Protein AF-A0A1I1CS55-F1 (afdb_monomer_lite)

Foldseek 3Di:
DFDEEQCLPPVNVVVVCVVPVDDLVCSLVVCQVPGDDPSDHHYDYFVVSCVPRPCVVSVVVVLVVDAAEAEAAPPLLLQLLLQLLCVVQVDPFLDADQSDDPDDPVSLLVSSVVSSVVNVVRVVSVVVVCVVVVNDHRYDYPVRVVVLDCVVVVVVCVSVVHDDPVVVSNVVSVVCVPSHCHNVVSSVVSSVSNVVVVVD

Sequence (200 aa):
MGVPLEYFNINSIEPLTQRWQIKKQDYLQNIYARRSANGIFAANIQFPQMQKWPFAQDFAALFEGATVIHLIRDNKVAQAASLATCMLTGRWSFEESTVTKNFSTWRLKLAARKAMQLIAEDEQLWQGWFRQRDIQPFVISTERVNREDLMLINEIAGFLGTDIDAASAQRMLGVDRGAYPGDLELKARLNALIEELSLR

Secondary structure (DSSP, 8-state):
----B-TTSHHHHHHHHHHHT--GGGHHHHHHHHH-BTTB--B---HHHHHH-S-HHHHHHHHTT---EEEE-S-HHHHHHHHHHHHHH---S-----------HHHHHHHHHHHHHHHHHHHHHHHHHHHHTT---EEEEHHHHTT--HHHHHHHHHHHT----HHHHHHHHHH-TT---SSHHHHHHHHHHHHHHHT-

pLDDT: mean 87.73, std 10.07, range [48.09, 97.19]

Structure (mmCIF, N/CA/C/O backbone):
data_AF-A0A1I1CS55-F1
#
_entry.id   AF-A0A1I1CS55-F1
#
loop_
_atom_site.group_PDB
_atom_site.id
_atom_site.type_symbol
_atom_site.label_atom_id
_atom_site.label_alt_id
_atom_site.label_comp_id
_atom_site.label_asym_id
_atom_site.label_entity_id
_atom_site.label_seq_id
_atom_site.pdbx_PDB_ins_code
_atom_site.Cartn_x
_atom_site.Cartn_y
_atom_site.Cartn_z
_atom_site.occupancy
_atom_site.B_iso_or_equiv
_atom_site.auth_seq_id
_atom_site.auth_comp_id
_atom_site.auth_asym_id
_atom_site.auth_atom_id
_atom_site.pdbx_PDB_model_num
ATOM 1 N N . MET A 1 1 ? -19.047 -2.429 7.211 1.00 74.06 1 MET A N 1
ATOM 2 C CA . MET A 1 1 ? -17.663 -1.935 7.355 1.00 74.06 1 MET A CA 1
ATOM 3 C C . MET A 1 1 ? -17.596 -0.496 6.873 1.00 74.06 1 MET A C 1
ATOM 5 O O . MET A 1 1 ? -18.327 -0.153 5.949 1.00 74.06 1 MET A O 1
ATOM 9 N N . GLY A 1 2 ? -16.767 0.336 7.507 1.00 78.62 2 GLY A N 1
ATOM 10 C CA . GLY A 1 2 ? -16.414 1.666 7.011 1.00 78.62 2 GLY A CA 1
ATOM 11 C C . GLY A 1 2 ? -15.827 1.657 5.595 1.00 78.62 2 GLY A C 1
ATOM 12 O O . GLY A 1 2 ? -15.540 0.598 5.048 1.00 78.62 2 GLY A O 1
ATOM 13 N N . VAL A 1 3 ? -15.633 2.831 4.989 1.00 82.00 3 VAL A N 1
ATOM 14 C CA . VAL A 1 3 ? -15.022 2.926 3.649 1.00 82.00 3 VAL A CA 1
ATOM 15 C C . VAL A 1 3 ? -13.505 2.754 3.786 1.00 82.00 3 VAL A C 1
ATOM 17 O O . VAL A 1 3 ? -12.880 3.631 4.387 1.00 82.00 3 VAL A O 1
ATOM 20 N N . PRO A 1 4 ? -12.887 1.681 3.260 1.00 84.69 4 PRO A N 1
ATOM 21 C CA . PRO A 1 4 ? -11.436 1.549 3.285 1.00 84.69 4 PRO A CA 1
ATOM 22 C C . PRO A 1 4 ? -10.804 2.587 2.350 1.00 84.69 4 PRO A C 1
ATOM 24 O O . PRO A 1 4 ? -11.189 2.719 1.190 1.00 84.69 4 PRO A O 1
ATOM 27 N N . LEU A 1 5 ? -9.837 3.345 2.864 1.00 89.31 5 LEU A N 1
ATOM 28 C CA . LEU A 1 5 ? -9.083 4.355 2.118 1.00 89.31 5 LEU A CA 1
ATOM 29 C C . LEU A 1 5 ? -7.659 4.439 2.681 1.00 89.31 5 LEU A C 1
ATOM 31 O O . LEU A 1 5 ? -7.420 4.080 3.837 1.00 89.31 5 LEU A O 1
ATOM 35 N N . GLU A 1 6 ? -6.727 4.987 1.905 1.00 92.62 6 GLU A N 1
ATOM 36 C CA . GLU A 1 6 ? -5.432 5.439 2.415 1.00 92.62 6 GLU A CA 1
ATOM 37 C C . GLU A 1 6 ? -5.560 6.733 3.236 1.00 92.62 6 GLU A C 1
ATOM 39 O O . GLU A 1 6 ? -5.175 7.818 2.796 1.00 92.62 6 GLU A O 1
ATOM 44 N N . TYR A 1 7 ? -6.125 6.641 4.443 1.00 94.38 7 TYR A N 1
ATOM 45 C CA . TYR A 1 7 ? -6.374 7.798 5.315 1.00 94.38 7 TYR A CA 1
ATOM 46 C C . TYR A 1 7 ? -5.107 8.528 5.775 1.00 94.38 7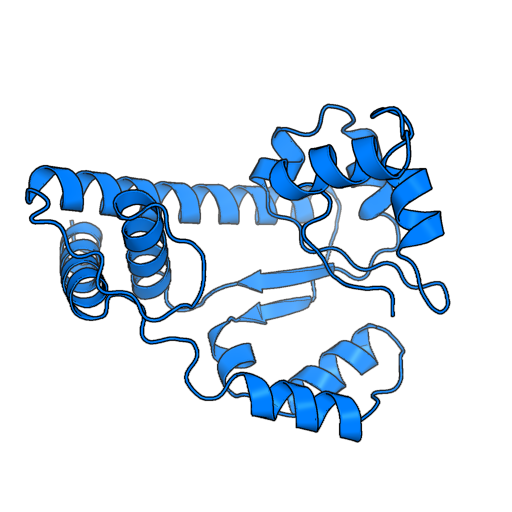 TYR A C 1
ATOM 48 O O . TYR A 1 7 ? -5.200 9.689 6.165 1.00 94.38 7 TYR A O 1
ATOM 56 N N . PHE A 1 8 ? -3.939 7.886 5.712 1.00 94.06 8 PHE A N 1
ATOM 57 C CA . PHE A 1 8 ? -2.649 8.465 6.108 1.00 94.06 8 PHE A CA 1
ATOM 58 C C . PHE A 1 8 ? -1.796 8.913 4.915 1.00 94.06 8 PHE A C 1
ATOM 60 O O . PHE A 1 8 ? -0.659 9.356 5.081 1.00 94.06 8 PHE A O 1
ATOM 67 N N . ASN A 1 9 ? -2.344 8.845 3.701 1.00 93.00 9 ASN A N 1
ATOM 68 C CA . ASN A 1 9 ? -1.751 9.485 2.539 1.00 93.00 9 ASN A CA 1
ATOM 69 C C . ASN A 1 9 ? -1.926 11.008 2.647 1.00 93.00 9 ASN A C 1
ATOM 71 O O . ASN A 1 9 ? -3.002 11.482 3.014 1.00 93.00 9 ASN A O 1
ATOM 75 N N . ILE A 1 10 ? -0.903 11.792 2.299 1.00 89.75 10 ILE A N 1
ATOM 76 C CA . ILE A 1 10 ? -0.987 13.262 2.330 1.00 89.75 10 ILE A CA 1
ATOM 77 C C . ILE A 1 10 ? -2.129 13.789 1.448 1.00 89.75 10 ILE A C 1
ATOM 79 O O . ILE A 1 10 ? -2.845 14.705 1.852 1.00 89.75 10 ILE A O 1
ATOM 83 N N . ASN A 1 11 ? -2.379 13.111 0.323 1.00 90.25 11 ASN A N 1
ATOM 84 C CA . ASN A 1 11 ? -3.468 13.417 -0.603 1.00 90.25 11 ASN A CA 1
ATOM 85 C C . ASN A 1 11 ? -4.859 13.160 0.006 1.00 90.25 11 ASN A C 1
ATOM 87 O O . ASN A 1 11 ? -5.852 13.658 -0.514 1.00 90.25 11 ASN A O 1
ATOM 91 N N . SER A 1 12 ? -4.942 12.399 1.101 1.00 92.56 12 SER A N 1
ATOM 92 C CA . SER A 1 12 ? -6.168 12.185 1.879 1.00 92.56 12 SER A CA 1
ATOM 93 C C . SER A 1 12 ? -6.234 13.119 3.088 1.00 92.56 12 SER A C 1
ATOM 95 O O . SER A 1 12 ? -7.278 13.714 3.352 1.00 92.56 12 SER A O 1
ATOM 97 N N . ILE A 1 13 ? -5.125 13.272 3.818 1.00 92.56 13 ILE A N 1
ATOM 98 C CA . ILE A 1 13 ? -5.058 14.061 5.055 1.00 92.56 13 ILE A CA 1
ATOM 99 C C . ILE A 1 13 ? -5.458 15.514 4.796 1.00 92.56 13 ILE A C 1
ATOM 101 O O . ILE A 1 13 ? -6.289 16.056 5.527 1.00 92.56 13 ILE A O 1
ATOM 105 N N . GLU A 1 14 ? -4.895 16.154 3.770 1.00 92.50 14 GLU A N 1
ATOM 106 C CA . GLU A 1 14 ? -5.141 17.577 3.508 1.00 92.50 14 GLU A CA 1
ATOM 107 C C . GLU A 1 14 ? -6.615 17.858 3.166 1.00 92.50 14 GLU A C 1
ATOM 109 O O . GLU A 1 14 ? -7.240 18.645 3.884 1.00 92.50 14 GLU A O 1
ATOM 114 N N . PRO A 1 15 ? -7.246 17.179 2.184 1.00 93.62 15 PRO A N 1
ATOM 115 C CA . PRO A 1 15 ? -8.659 17.414 1.899 1.00 93.62 15 PRO A CA 1
ATOM 116 C C . PRO A 1 15 ? -9.581 17.083 3.076 1.00 93.62 15 PRO A C 1
ATOM 118 O O . PRO A 1 15 ? -10.563 17.789 3.297 1.00 93.62 15 PRO A O 1
ATOM 121 N N . LEU A 1 16 ? -9.297 16.022 3.843 1.00 94.12 16 LEU A N 1
ATOM 122 C CA . LEU A 1 16 ? -10.149 15.619 4.966 1.00 94.12 16 LEU A CA 1
ATOM 123 C C . LEU A 1 16 ? -10.044 16.592 6.145 1.00 94.12 16 LEU A C 1
ATOM 125 O O . LEU A 1 16 ? -11.070 16.963 6.718 1.00 94.12 16 LEU A O 1
ATOM 129 N N . THR A 1 17 ? -8.833 17.041 6.485 1.00 95.00 17 THR A N 1
ATOM 130 C CA . THR A 1 17 ? -8.629 18.038 7.549 1.00 95.00 17 THR A CA 1
ATOM 131 C C . THR A 1 17 ? -9.267 19.375 7.191 1.00 95.00 17 THR A C 1
ATOM 133 O O . THR A 1 17 ? -9.948 19.951 8.036 1.00 95.00 17 THR A O 1
ATOM 136 N N . GLN A 1 18 ? -9.147 19.826 5.938 1.00 95.44 18 GLN A N 1
ATOM 137 C CA . GLN A 1 18 ? -9.810 21.042 5.458 1.00 95.44 18 GLN A CA 1
ATOM 138 C C . GLN A 1 18 ? -11.335 20.908 5.470 1.00 95.44 18 GLN A C 1
ATOM 140 O O . GLN A 1 18 ? -12.026 21.737 6.062 1.00 95.44 18 GLN A O 1
ATOM 145 N N . ARG A 1 19 ? -11.870 19.842 4.861 1.00 94.69 19 ARG A N 1
ATOM 146 C CA . ARG A 1 19 ? -13.318 19.618 4.742 1.00 94.69 19 ARG A CA 1
ATOM 147 C C . ARG A 1 19 ? -14.013 19.552 6.098 1.00 94.69 19 ARG A C 1
ATOM 149 O O . ARG A 1 19 ? -15.157 19.982 6.218 1.00 94.69 19 ARG A O 1
ATOM 156 N N . TRP A 1 20 ? -13.358 18.967 7.094 1.00 95.50 20 TRP A N 1
ATOM 157 C CA . TRP A 1 20 ? -13.947 18.721 8.410 1.00 95.50 20 TRP A CA 1
ATOM 158 C C . TRP A 1 20 ? -13.390 19.610 9.515 1.00 95.50 20 TRP A C 1
ATOM 160 O O . TRP A 1 20 ? -13.760 19.419 10.670 1.00 95.50 20 TRP A O 1
ATOM 170 N N . GLN A 1 21 ? -12.531 20.569 9.163 1.00 96.62 21 GLN A N 1
ATOM 171 C CA . GLN A 1 21 ? -11.898 21.503 10.097 1.00 96.62 21 GLN A CA 1
ATOM 172 C C . GLN A 1 21 ? -11.193 20.780 11.260 1.00 96.62 21 GLN A C 1
ATOM 174 O O . GLN A 1 21 ? -11.250 21.201 12.415 1.00 96.62 21 GLN A O 1
ATOM 179 N N . ILE A 1 22 ? -10.534 19.659 10.953 1.00 95.25 22 ILE A N 1
ATOM 180 C CA . ILE A 1 22 ? -9.854 18.821 11.945 1.00 95.25 22 ILE A CA 1
ATOM 181 C C . ILE A 1 22 ? -8.436 19.338 12.159 1.00 95.25 22 ILE A C 1
ATOM 183 O O . ILE A 1 22 ? -7.664 19.485 11.209 1.00 95.25 22 ILE A O 1
ATOM 187 N N . LYS A 1 23 ? -8.054 19.541 13.420 1.00 92.94 23 LYS A N 1
ATOM 188 C CA . LYS A 1 23 ? -6.649 19.739 13.784 1.00 92.94 23 LYS A CA 1
ATOM 189 C C . LYS A 1 23 ? -5.907 18.414 13.648 1.00 92.94 23 LYS A C 1
ATOM 191 O O . LYS A 1 23 ? -6.410 17.378 14.066 1.00 92.94 23 LYS A O 1
ATOM 196 N N . LYS A 1 24 ? -4.684 18.444 13.115 1.00 86.38 24 LYS A N 1
ATOM 197 C CA . LYS A 1 24 ? -3.909 17.226 12.812 1.00 86.38 24 LYS A CA 1
ATOM 198 C C . LYS A 1 24 ? -3.742 16.285 14.019 1.00 86.38 24 LYS A C 1
ATOM 200 O O . LYS A 1 24 ? -3.771 15.078 13.836 1.00 86.38 24 LYS A O 1
ATOM 205 N N . GLN A 1 25 ? -3.610 16.833 15.226 1.00 90.12 25 GLN A N 1
ATOM 206 C CA . GLN A 1 25 ? -3.496 16.077 16.484 1.00 90.12 25 GLN A CA 1
ATOM 207 C C . GLN A 1 25 ? -4.759 15.277 16.852 1.00 90.12 25 GLN A C 1
ATOM 209 O O . GLN A 1 25 ? -4.667 14.271 17.538 1.00 90.12 25 GLN A O 1
ATOM 214 N N . ASP A 1 26 ? -5.927 15.700 16.361 1.00 92.75 26 ASP A N 1
ATOM 215 C CA . ASP A 1 26 ? -7.219 15.062 16.626 1.00 92.75 26 ASP A CA 1
ATOM 216 C C . ASP A 1 26 ? -7.657 14.185 15.433 1.00 92.75 26 ASP A C 1
ATOM 218 O O . ASP A 1 26 ? -8.803 13.731 15.361 1.00 92.75 26 ASP A O 1
ATOM 222 N N . TYR A 1 27 ? -6.771 13.987 14.446 1.00 93.38 27 TYR A N 1
ATOM 223 C CA . TYR A 1 27 ? -7.110 13.392 13.155 1.00 93.38 27 TYR A CA 1
ATOM 224 C C . TYR A 1 27 ? -7.665 11.979 13.296 1.00 93.38 27 TYR A C 1
ATOM 226 O O . TYR A 1 27 ? -8.784 11.735 12.847 1.00 93.38 27 TYR A O 1
ATOM 234 N N . LEU A 1 28 ? -6.941 11.078 13.967 1.00 92.00 28 LEU A N 1
ATOM 235 C CA . LEU A 1 28 ? -7.335 9.674 14.092 1.00 92.00 28 LEU A CA 1
ATOM 236 C C . LEU A 1 28 ? -8.736 9.519 14.702 1.00 92.00 28 LEU A C 1
ATOM 238 O O . LEU A 1 28 ? -9.601 8.876 14.107 1.00 92.00 28 LEU A O 1
ATOM 242 N N . GLN A 1 29 ? -8.995 10.184 15.833 1.00 92.12 29 GLN A N 1
ATOM 243 C CA . GLN A 1 29 ? -10.300 10.152 16.499 1.00 92.12 29 GLN A CA 1
ATOM 244 C C . GLN A 1 29 ? -11.422 10.650 15.576 1.00 92.12 29 GLN A C 1
ATOM 246 O O . GLN A 1 29 ? -12.505 10.064 15.515 1.00 92.12 29 GLN A O 1
ATOM 251 N N . ASN A 1 30 ? -11.168 11.723 14.822 1.00 94.06 30 ASN A N 1
ATOM 252 C CA . ASN A 1 30 ? -12.159 12.279 13.908 1.00 94.06 30 ASN A CA 1
ATOM 253 C C . ASN A 1 30 ? -12.419 11.385 12.690 1.00 94.06 30 ASN A C 1
ATOM 255 O O . ASN A 1 30 ? -13.567 11.327 12.233 1.00 94.06 30 ASN A O 1
ATOM 259 N N . ILE A 1 31 ? -11.388 10.708 12.173 1.00 93.06 31 ILE A N 1
ATOM 260 C CA . ILE A 1 31 ? -11.532 9.721 11.102 1.00 93.06 31 ILE A CA 1
ATOM 261 C C . ILE A 1 31 ? -12.345 8.529 11.609 1.00 93.06 31 ILE A C 1
ATOM 263 O O . ILE A 1 31 ? -13.334 8.180 10.968 1.00 93.06 31 ILE A O 1
ATOM 267 N N . TYR A 1 32 ? -12.020 7.967 12.776 1.00 91.38 32 TYR A N 1
ATOM 268 C CA . TYR A 1 32 ? -12.784 6.868 13.378 1.00 91.38 32 TYR A CA 1
ATOM 269 C C . TYR A 1 32 ? -14.267 7.208 13.514 1.00 91.38 32 TYR A C 1
ATOM 271 O O . TYR A 1 32 ? -15.114 6.458 13.029 1.00 91.38 32 TYR A O 1
ATOM 279 N N . ALA A 1 33 ? -14.593 8.371 14.079 1.00 90.94 33 ALA A N 1
ATOM 280 C CA . ALA A 1 33 ? -15.981 8.785 14.278 1.00 90.94 33 ALA A CA 1
ATOM 281 C C . ALA A 1 33 ? -16.781 8.927 12.967 1.00 90.94 33 ALA A C 1
ATOM 283 O O . ALA A 1 33 ? -17.993 8.739 12.963 1.00 90.94 33 ALA A O 1
ATOM 284 N N . ARG A 1 34 ? -16.124 9.273 11.850 1.00 92.31 34 ARG A N 1
ATOM 285 C CA . ARG A 1 34 ? -16.795 9.587 10.569 1.00 92.31 34 ARG A CA 1
ATOM 286 C C . ARG A 1 34 ? -16.716 8.484 9.525 1.00 92.31 34 ARG A C 1
ATOM 288 O O . ARG A 1 34 ? -17.486 8.499 8.566 1.00 92.31 34 ARG A O 1
ATOM 295 N N . ARG A 1 35 ? -15.729 7.600 9.637 1.00 92.56 35 ARG A N 1
ATOM 296 C CA . ARG A 1 35 ? -15.408 6.587 8.624 1.00 92.56 35 ARG A CA 1
ATOM 297 C C . ARG A 1 35 ? -15.601 5.165 9.110 1.00 92.56 35 ARG A C 1
ATOM 299 O O . ARG A 1 35 ? -15.418 4.256 8.311 1.00 92.56 35 ARG A O 1
ATOM 306 N N . SER A 1 36 ? -16.030 4.975 10.352 1.00 90.56 36 SER A N 1
ATOM 307 C CA . SER A 1 36 ? -16.527 3.684 10.820 1.00 90.56 36 SER A CA 1
ATOM 308 C C . SER A 1 36 ? -17.971 3.470 10.378 1.00 90.56 36 SER A C 1
ATOM 310 O O . SER A 1 36 ? -18.776 4.399 10.391 1.00 90.56 36 SER A O 1
ATOM 312 N N . ALA A 1 37 ? -18.318 2.233 10.033 1.00 85.69 37 ALA A N 1
ATOM 313 C CA . ALA A 1 37 ? -19.707 1.822 9.852 1.00 85.69 37 ALA A CA 1
ATOM 314 C C . ALA A 1 37 ? -19.917 0.446 10.484 1.00 85.69 37 ALA A C 1
ATOM 316 O O . ALA A 1 37 ? -19.105 -0.461 10.280 1.00 85.69 37 ALA A O 1
ATOM 317 N N . ASN A 1 38 ? -21.005 0.309 11.247 1.00 83.38 38 ASN A N 1
ATOM 318 C CA . ASN A 1 38 ? -21.286 -0.839 12.119 1.00 83.38 38 ASN A CA 1
ATOM 319 C C . ASN A 1 38 ? -20.142 -1.118 13.110 1.00 83.38 38 ASN A C 1
ATOM 321 O O . ASN A 1 38 ? -19.766 -2.263 13.320 1.00 83.38 38 ASN A O 1
ATOM 325 N N . GLY A 1 39 ? -19.534 -0.059 13.655 1.00 82.31 39 GLY A N 1
ATOM 326 C CA . GLY A 1 39 ? -18.409 -0.164 14.592 1.00 82.31 39 GLY A CA 1
ATOM 327 C C . GLY A 1 39 ? -17.067 -0.555 13.962 1.00 82.31 39 GLY A C 1
ATOM 328 O O . GLY A 1 39 ? -16.063 -0.553 14.662 1.00 82.31 39 GLY A O 1
ATOM 329 N N . ILE A 1 40 ? -17.018 -0.839 12.655 1.00 86.44 40 ILE A N 1
ATOM 330 C CA . ILE A 1 40 ? -15.792 -1.272 11.976 1.00 86.44 40 ILE A CA 1
ATOM 331 C C . ILE A 1 40 ? -15.186 -0.106 11.196 1.00 86.44 40 ILE A C 1
ATOM 333 O O . ILE A 1 40 ? -15.803 0.416 10.257 1.00 86.44 40 ILE A O 1
ATOM 337 N N . PHE A 1 41 ? -13.956 0.249 11.556 1.00 90.94 41 PHE A N 1
ATOM 338 C CA . PHE A 1 41 ? -13.071 1.115 10.786 1.00 90.94 41 PHE A CA 1
ATOM 339 C C . PHE A 1 41 ? -12.126 0.269 9.923 1.00 90.94 41 PHE A C 1
ATOM 341 O O . PHE A 1 41 ? -11.653 -0.772 10.367 1.00 90.94 41 PHE A O 1
ATOM 348 N N . ALA A 1 42 ? -11.834 0.720 8.704 1.00 91.50 42 ALA A N 1
ATOM 349 C CA . ALA A 1 42 ? -10.880 0.063 7.815 1.00 91.50 42 ALA A CA 1
ATOM 350 C C . ALA A 1 42 ? -9.989 1.108 7.142 1.00 91.50 42 ALA A C 1
ATOM 352 O O . ALA A 1 42 ? -10.485 2.133 6.676 1.00 91.50 42 ALA A O 1
ATOM 353 N N . ALA A 1 43 ? -8.688 0.842 7.058 1.00 93.19 43 ALA A N 1
ATOM 354 C CA . ALA A 1 43 ? -7.715 1.706 6.398 1.00 93.19 43 ALA A CA 1
ATOM 355 C C . ALA A 1 43 ? -6.725 0.872 5.584 1.00 93.19 43 ALA A C 1
ATOM 357 O O . ALA A 1 43 ? -6.325 -0.208 6.010 1.00 93.19 43 ALA A O 1
ATOM 358 N N . ASN A 1 44 ? -6.309 1.404 4.437 1.00 93.94 44 ASN A N 1
ATOM 359 C CA . ASN A 1 44 ? -5.115 0.937 3.741 1.00 93.94 44 ASN A CA 1
ATOM 360 C C . ASN A 1 44 ? -3.936 1.813 4.188 1.00 93.94 44 ASN A C 1
ATOM 362 O O . ASN A 1 44 ? -4.071 3.034 4.268 1.00 93.94 44 ASN A O 1
ATOM 366 N N . ILE A 1 45 ? -2.809 1.205 4.543 1.00 94.31 45 ILE A N 1
ATOM 367 C CA . ILE A 1 45 ? -1.651 1.907 5.095 1.00 94.31 45 ILE A CA 1
ATOM 368 C C . ILE A 1 45 ? -0.409 1.402 4.374 1.00 94.31 45 ILE A C 1
ATOM 370 O O . ILE A 1 45 ? -0.160 0.202 4.328 1.00 94.31 45 ILE A O 1
ATOM 374 N N . GLN A 1 46 ? 0.391 2.330 3.853 1.00 92.94 46 GLN A N 1
ATOM 375 C CA . GLN A 1 46 ? 1.732 2.040 3.339 1.00 92.94 46 GLN A CA 1
ATOM 376 C C . GLN A 1 46 ? 2.778 2.425 4.392 1.00 92.94 46 GLN A C 1
ATOM 378 O O . GLN A 1 46 ? 2.611 3.437 5.079 1.00 92.94 46 GLN A O 1
ATOM 383 N N . PHE A 1 47 ? 3.887 1.689 4.503 1.00 94.19 47 PHE A N 1
ATOM 384 C CA . PHE A 1 47 ? 4.876 1.938 5.559 1.00 94.19 47 PHE A CA 1
ATOM 385 C C . PHE A 1 47 ? 5.435 3.375 5.565 1.00 94.19 47 PHE A C 1
ATOM 387 O O . PHE A 1 47 ? 5.524 3.985 6.637 1.00 94.19 47 PHE A O 1
ATOM 394 N N . PRO A 1 48 ? 5.729 4.008 4.407 1.00 92.38 48 PRO A N 1
ATOM 395 C CA . PRO A 1 48 ? 6.205 5.389 4.383 1.00 92.38 48 PRO A CA 1
ATOM 396 C C . PRO A 1 48 ? 5.194 6.396 4.944 1.00 92.38 48 PRO A C 1
ATOM 398 O O . PRO A 1 48 ? 5.585 7.486 5.361 1.00 92.38 48 PRO A O 1
ATOM 401 N N . GLN A 1 49 ? 3.898 6.066 4.949 1.00 93.38 49 GLN A N 1
ATOM 402 C CA . GLN A 1 49 ? 2.863 6.905 5.562 1.00 93.38 49 GLN A CA 1
ATOM 403 C C . GLN A 1 49 ? 2.989 6.876 7.087 1.00 93.38 49 GLN A C 1
ATOM 405 O O . GLN A 1 49 ? 2.871 7.922 7.721 1.00 93.38 49 GLN A O 1
ATOM 410 N N . MET A 1 50 ? 3.330 5.718 7.661 1.00 92.88 50 MET A N 1
ATOM 411 C CA . MET A 1 50 ? 3.605 5.584 9.092 1.00 92.88 50 MET A CA 1
ATOM 412 C C . MET A 1 50 ? 4.827 6.394 9.513 1.00 92.88 50 MET A C 1
ATOM 414 O O . MET A 1 50 ? 4.770 7.139 10.486 1.00 92.88 50 MET A O 1
ATOM 418 N N . GLN A 1 51 ? 5.914 6.311 8.743 1.00 91.81 51 GLN A N 1
ATOM 419 C CA . GLN A 1 51 ? 7.157 7.029 9.045 1.00 91.81 51 GLN A CA 1
ATOM 420 C C . GLN A 1 51 ? 7.013 8.555 8.968 1.00 91.81 51 GLN A C 1
ATOM 422 O O . GLN A 1 51 ? 7.692 9.279 9.690 1.00 91.81 51 GLN A O 1
ATOM 427 N N . LYS A 1 52 ? 6.152 9.056 8.074 1.00 92.12 52 LYS A N 1
ATOM 428 C CA . LYS A 1 52 ? 5.916 10.498 7.884 1.00 92.12 52 LYS A CA 1
ATOM 429 C C . LYS A 1 52 ? 4.884 11.074 8.851 1.00 92.12 52 LYS A C 1
ATOM 431 O O . LYS A 1 52 ? 4.742 12.297 8.935 1.00 92.12 52 LYS A O 1
ATOM 436 N N . TRP A 1 53 ? 4.121 10.225 9.531 1.00 92.25 53 TRP A N 1
ATOM 437 C CA . TRP A 1 53 ? 3.096 10.679 10.452 1.00 92.25 53 TRP A CA 1
ATOM 438 C C . TRP A 1 53 ? 3.730 11.174 11.758 1.00 92.25 53 TRP A C 1
ATOM 440 O O . TRP A 1 53 ? 4.516 10.454 12.369 1.00 92.25 53 TRP A O 1
ATOM 450 N N . PRO A 1 54 ? 3.403 12.395 12.217 1.00 90.62 54 PRO A N 1
ATOM 451 C CA . PRO A 1 54 ? 4.088 12.998 13.359 1.00 90.62 54 PRO A CA 1
ATOM 452 C C . PRO A 1 54 ? 3.661 12.429 14.722 1.00 90.62 54 PRO A C 1
ATOM 454 O O . PRO A 1 54 ? 4.314 12.719 15.720 1.00 90.62 54 PRO A O 1
ATOM 457 N N . PHE A 1 55 ? 2.580 11.646 14.785 1.00 91.50 55 PHE A N 1
ATOM 458 C CA . PHE A 1 55 ? 2.013 11.128 16.033 1.00 91.50 55 PHE A CA 1
ATOM 459 C C . PHE A 1 55 ? 2.134 9.602 16.073 1.00 91.50 55 PHE A C 1
ATOM 461 O O . PHE A 1 55 ? 1.193 8.880 15.756 1.00 91.50 55 PHE A O 1
ATOM 468 N N . ALA A 1 56 ? 3.316 9.090 16.421 1.00 86.00 56 ALA A N 1
ATOM 469 C CA . ALA A 1 56 ? 3.607 7.651 16.396 1.00 86.00 56 ALA A CA 1
ATOM 470 C C . ALA A 1 56 ? 2.638 6.806 17.251 1.00 86.00 56 ALA A C 1
ATOM 472 O O . ALA A 1 56 ? 2.368 5.650 16.916 1.00 86.00 56 ALA A O 1
ATOM 473 N N . GLN A 1 57 ? 2.083 7.386 18.321 1.00 87.06 57 GLN A N 1
ATOM 474 C CA . GLN A 1 57 ? 1.082 6.746 19.175 1.00 87.06 57 GLN A CA 1
ATOM 475 C C . GLN A 1 57 ? -0.209 6.383 18.428 1.00 87.06 57 GLN A C 1
ATOM 477 O O . GLN A 1 57 ? -0.854 5.402 18.785 1.00 87.06 57 GLN A O 1
ATOM 482 N N . ASP A 1 58 ? -0.551 7.112 17.362 1.00 91.06 58 ASP A N 1
ATOM 483 C CA . ASP A 1 58 ? -1.763 6.858 16.581 1.00 91.06 58 ASP A CA 1
ATOM 484 C C . ASP A 1 58 ? -1.695 5.496 15.891 1.00 91.06 58 ASP A C 1
ATOM 486 O O . ASP A 1 58 ? -2.685 4.774 15.850 1.00 91.06 58 ASP A O 1
ATOM 490 N N . PHE A 1 59 ? -0.520 5.102 15.389 1.00 90.44 59 PHE A N 1
ATOM 491 C CA . PHE A 1 59 ? -0.359 3.779 14.790 1.00 90.44 59 PHE A CA 1
ATOM 492 C C . PHE A 1 59 ? -0.326 2.677 15.837 1.00 90.44 59 PHE A C 1
ATOM 494 O O . PHE A 1 59 ? -0.885 1.616 15.591 1.00 90.44 59 PHE A O 1
ATOM 501 N N . ALA A 1 60 ? 0.266 2.911 17.010 1.00 86.31 60 ALA A N 1
ATOM 502 C CA . ALA A 1 60 ? 0.164 1.942 18.098 1.00 86.31 60 ALA A CA 1
ATOM 503 C C . ALA A 1 60 ? -1.312 1.662 18.440 1.00 86.31 60 ALA A C 1
ATOM 505 O O . ALA A 1 60 ? -1.717 0.504 18.436 1.00 86.31 60 ALA A O 1
ATOM 506 N N . ALA A 1 61 ? -2.120 2.715 18.601 1.00 87.25 61 ALA A N 1
ATOM 507 C CA . ALA A 1 61 ? -3.555 2.604 18.857 1.00 87.25 61 ALA A CA 1
ATOM 508 C C . ALA A 1 61 ? -4.341 1.997 17.681 1.00 87.25 61 ALA A C 1
ATOM 510 O O . ALA A 1 61 ? -5.328 1.303 17.893 1.00 87.25 61 ALA A O 1
ATOM 511 N N . LEU A 1 62 ? -3.928 2.252 16.434 1.00 89.31 62 LEU A N 1
ATOM 512 C CA . LEU A 1 62 ? -4.597 1.701 15.255 1.00 89.31 62 LEU A CA 1
ATOM 513 C C . LEU A 1 62 ? -4.373 0.199 15.107 1.00 89.31 62 LEU A C 1
ATOM 515 O O . LEU A 1 62 ? -5.277 -0.494 14.660 1.00 89.31 62 LEU A O 1
ATOM 519 N N . PHE A 1 63 ? -3.191 -0.297 15.470 1.00 90.62 63 PHE A N 1
ATOM 520 C CA . PHE A 1 63 ? -2.882 -1.726 15.424 1.00 90.62 63 PHE A CA 1
ATOM 521 C C . PHE A 1 63 ? -3.365 -2.486 16.670 1.00 90.62 63 PHE A C 1
ATOM 523 O O . PHE A 1 63 ? -3.507 -3.707 16.613 1.00 90.62 63 PHE A O 1
ATOM 530 N N . GLU A 1 64 ? -3.639 -1.799 17.780 1.00 88.19 64 GLU A N 1
ATOM 531 C CA . GLU A 1 64 ? -4.164 -2.417 18.998 1.00 88.19 64 GLU A CA 1
ATOM 532 C C . GLU A 1 64 ? -5.581 -2.969 18.771 1.00 88.19 64 GLU A C 1
ATOM 534 O O . GLU A 1 64 ? -6.523 -2.236 18.478 1.00 88.19 64 GLU A O 1
ATOM 539 N N . GLY A 1 65 ? -5.730 -4.294 18.871 1.00 84.75 65 GLY A N 1
ATOM 540 C CA . GLY A 1 65 ? -7.005 -4.983 18.639 1.00 84.75 65 GLY A CA 1
ATOM 541 C C . GLY A 1 65 ? -7.460 -5.017 17.175 1.00 84.75 65 GLY A C 1
ATOM 542 O O . GLY A 1 65 ? -8.566 -5.479 16.897 1.00 84.75 65 GLY A O 1
ATOM 543 N N . ALA A 1 66 ? -6.634 -4.552 16.234 1.00 91.00 66 ALA A N 1
ATOM 544 C CA . ALA A 1 66 ? -6.978 -4.564 14.822 1.00 91.00 66 ALA A CA 1
ATOM 545 C C . ALA A 1 66 ? -6.727 -5.923 14.175 1.00 91.00 66 ALA A C 1
ATOM 547 O O . ALA A 1 66 ? -5.711 -6.586 14.385 1.00 91.00 66 ALA A O 1
ATOM 548 N N . THR A 1 67 ? -7.632 -6.280 13.276 1.00 91.75 67 THR A N 1
ATOM 549 C CA . THR A 1 67 ? -7.414 -7.350 12.316 1.00 91.75 67 THR A CA 1
ATOM 550 C C . THR A 1 67 ? -6.500 -6.837 11.204 1.00 91.75 67 THR A C 1
ATOM 552 O O . THR A 1 67 ? -6.877 -5.947 10.442 1.00 91.75 67 THR A O 1
ATOM 555 N N . VAL A 1 68 ? -5.287 -7.384 11.109 1.00 94.44 68 VAL A N 1
ATOM 556 C CA . VAL A 1 68 ? -4.285 -6.930 10.135 1.00 94.44 68 VAL A CA 1
ATOM 557 C C . VAL A 1 68 ? -4.269 -7.853 8.927 1.00 94.44 68 VAL A C 1
ATOM 559 O O . VAL A 1 68 ? -4.017 -9.049 9.052 1.00 94.44 68 VAL A O 1
ATOM 562 N N . ILE A 1 69 ? -4.487 -7.276 7.748 1.00 93.75 69 ILE A N 1
ATOM 563 C CA . ILE A 1 69 ? -4.310 -7.947 6.460 1.00 93.75 69 ILE A CA 1
ATOM 564 C C . ILE A 1 69 ? -3.058 -7.364 5.810 1.00 93.75 69 ILE A C 1
ATOM 566 O O . ILE A 1 69 ? -2.982 -6.156 5.588 1.00 93.75 69 ILE A O 1
ATOM 570 N N . HIS A 1 70 ? -2.078 -8.212 5.508 1.00 95.69 70 HIS A N 1
ATOM 571 C CA . HIS A 1 70 ? -0.846 -7.795 4.844 1.00 95.69 70 HIS A CA 1
ATOM 572 C C . HIS A 1 70 ? -0.883 -8.230 3.379 1.00 95.69 70 HIS A C 1
ATOM 574 O O . HIS A 1 70 ? -0.733 -9.412 3.062 1.00 95.69 70 HIS A O 1
ATOM 580 N N . LEU A 1 71 ? -1.112 -7.259 2.492 1.00 94.38 71 LEU A N 1
ATOM 581 C CA . LEU A 1 71 ? -1.113 -7.480 1.052 1.00 94.38 71 LEU A CA 1
ATOM 582 C C . LEU A 1 71 ? 0.325 -7.502 0.530 1.00 94.38 71 LEU A C 1
ATOM 584 O O . LEU A 1 71 ? 1.024 -6.491 0.568 1.00 94.38 71 LEU A O 1
ATOM 588 N N . ILE A 1 72 ? 0.740 -8.647 0.004 1.00 95.12 72 ILE A N 1
ATOM 589 C CA . ILE A 1 72 ? 2.040 -8.832 -0.640 1.00 95.12 72 ILE A CA 1
ATOM 590 C C . ILE A 1 72 ? 1.867 -9.017 -2.147 1.00 95.12 72 ILE A C 1
ATOM 592 O O . ILE A 1 72 ? 0.759 -9.084 -2.681 1.00 95.12 72 ILE A O 1
ATOM 596 N N . ARG A 1 73 ? 2.983 -9.119 -2.859 1.00 94.00 73 ARG A N 1
ATOM 597 C CA . ARG A 1 73 ? 3.005 -9.513 -4.267 1.00 94.00 73 ARG A CA 1
ATOM 598 C C . ARG A 1 73 ? 4.093 -10.548 -4.466 1.00 94.00 73 ARG A C 1
ATOM 600 O O . ARG A 1 73 ? 5.242 -10.268 -4.130 1.00 94.00 73 ARG A O 1
ATOM 607 N N . ASP A 1 74 ? 3.732 -11.718 -4.969 1.00 93.94 74 ASP A N 1
ATOM 608 C CA . ASP A 1 74 ? 4.658 -12.845 -5.094 1.00 93.94 74 ASP A CA 1
ATOM 609 C C . ASP A 1 74 ? 5.669 -12.576 -6.218 1.00 93.94 74 ASP A C 1
ATOM 611 O O . ASP A 1 74 ? 6.873 -12.791 -6.065 1.00 93.94 74 ASP A O 1
ATOM 615 N N . ASN A 1 75 ? 5.208 -12.009 -7.339 1.00 93.75 75 ASN A N 1
ATOM 616 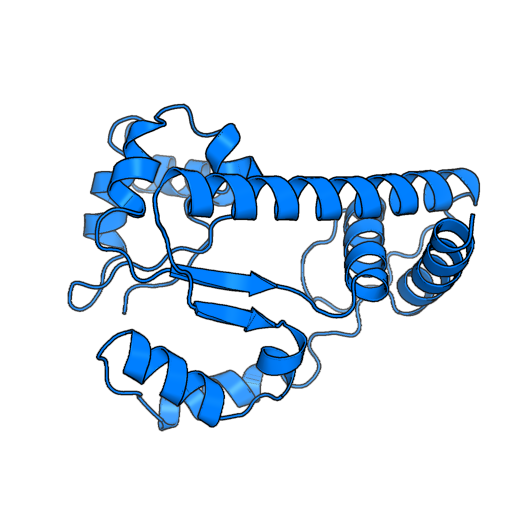C CA . ASN A 1 75 ? 6.075 -11.659 -8.456 1.00 93.75 75 ASN A CA 1
ATOM 617 C C . ASN A 1 75 ? 6.760 -10.295 -8.241 1.00 93.75 75 ASN A C 1
ATOM 619 O O . ASN A 1 75 ? 6.264 -9.242 -8.662 1.00 93.75 75 ASN A O 1
ATOM 623 N N . LYS A 1 76 ? 7.942 -10.323 -7.613 1.00 94.00 76 LYS A N 1
ATOM 624 C CA . LYS A 1 76 ? 8.756 -9.126 -7.327 1.00 94.00 76 LYS A CA 1
ATOM 625 C C . LYS A 1 76 ? 9.262 -8.399 -8.562 1.00 94.00 76 LYS A C 1
ATOM 627 O O . LYS A 1 76 ? 9.332 -7.172 -8.547 1.00 94.00 76 LYS A O 1
ATOM 632 N N . VAL A 1 77 ? 9.551 -9.127 -9.638 1.00 94.31 77 VAL A N 1
ATOM 633 C CA . VAL A 1 77 ? 9.964 -8.532 -10.916 1.00 94.31 77 VAL A CA 1
ATOM 634 C C . VAL A 1 77 ? 8.826 -7.674 -11.470 1.00 94.31 77 VAL A C 1
ATOM 636 O O . VAL A 1 77 ? 9.010 -6.479 -11.713 1.00 94.31 77 VAL A O 1
ATOM 639 N N . ALA A 1 78 ? 7.615 -8.235 -11.542 1.00 90.94 78 ALA A N 1
ATOM 640 C CA . ALA A 1 78 ? 6.433 -7.514 -12.003 1.00 90.94 78 ALA A CA 1
ATOM 641 C C . ALA A 1 78 ? 6.057 -6.346 -11.076 1.00 90.94 78 ALA A C 1
ATOM 643 O O . ALA A 1 78 ? 5.642 -5.285 -11.554 1.00 90.94 78 ALA A O 1
ATOM 644 N N . GLN A 1 79 ? 6.218 -6.506 -9.757 1.00 93.25 79 GLN A N 1
ATOM 645 C CA . GLN A 1 79 ? 6.015 -5.425 -8.789 1.00 93.25 79 GLN A CA 1
ATOM 646 C C . GLN A 1 79 ? 6.983 -4.261 -9.046 1.00 93.25 79 GLN A C 1
ATOM 648 O O . GLN A 1 79 ? 6.549 -3.112 -9.157 1.00 93.25 79 GLN A O 1
ATOM 653 N N . ALA A 1 80 ? 8.277 -4.553 -9.199 1.00 95.19 80 ALA A N 1
ATOM 654 C CA . ALA A 1 80 ? 9.307 -3.554 -9.451 1.00 95.19 80 ALA A CA 1
ATOM 655 C C . ALA A 1 80 ? 9.120 -2.860 -10.806 1.00 95.19 80 ALA A C 1
ATOM 657 O O . ALA A 1 80 ? 9.240 -1.637 -10.881 1.00 95.19 80 ALA A O 1
ATOM 658 N N . ALA A 1 81 ? 8.744 -3.593 -11.859 1.00 92.69 81 ALA A N 1
ATOM 659 C CA . ALA A 1 81 ? 8.458 -3.007 -13.167 1.00 92.69 81 ALA A CA 1
ATOM 660 C C . ALA A 1 81 ? 7.250 -2.061 -13.108 1.00 92.69 81 ALA A C 1
ATOM 662 O O . ALA A 1 81 ? 7.286 -0.956 -13.659 1.00 92.69 81 ALA A O 1
ATOM 663 N N . SER A 1 82 ? 6.199 -2.460 -12.386 1.00 90.50 82 SER A N 1
ATOM 664 C CA . SER A 1 82 ? 5.016 -1.630 -12.154 1.00 90.50 82 SER A CA 1
ATOM 665 C C . SER A 1 82 ? 5.368 -0.349 -11.394 1.00 90.50 82 SER A C 1
ATOM 667 O O . SER A 1 82 ? 4.997 0.742 -11.827 1.00 90.50 82 SER A O 1
ATOM 669 N N . LEU A 1 83 ? 6.130 -0.454 -10.301 1.00 92.56 83 LEU A N 1
ATOM 670 C CA . LEU A 1 83 ? 6.548 0.701 -9.506 1.00 92.56 83 LEU A CA 1
ATOM 671 C C . LEU A 1 83 ? 7.466 1.639 -10.304 1.00 92.56 83 LEU A C 1
ATOM 673 O O . LEU A 1 83 ? 7.234 2.846 -10.332 1.00 92.56 83 LEU A O 1
ATOM 677 N N . ALA A 1 84 ? 8.459 1.104 -11.018 1.00 94.00 84 ALA A N 1
ATOM 678 C CA . ALA A 1 84 ? 9.343 1.898 -11.869 1.00 94.00 84 ALA A CA 1
ATOM 679 C C . ALA A 1 84 ? 8.565 2.636 -12.974 1.00 94.00 84 ALA A C 1
ATOM 681 O O . ALA A 1 84 ? 8.852 3.800 -13.260 1.00 94.00 84 ALA A O 1
ATOM 682 N N . THR A 1 85 ? 7.535 2.001 -13.545 1.00 90.56 85 THR A N 1
ATOM 683 C CA . THR A 1 85 ? 6.623 2.643 -14.504 1.00 90.56 85 THR A CA 1
ATOM 684 C C . THR A 1 85 ? 5.903 3.831 -13.862 1.00 90.56 85 THR A C 1
ATOM 686 O O . THR A 1 85 ? 5.913 4.929 -14.424 1.00 90.56 85 THR A O 1
ATOM 689 N N . CYS A 1 86 ? 5.343 3.657 -12.660 1.00 88.81 86 CYS A N 1
ATOM 690 C CA . CYS A 1 86 ? 4.664 4.733 -11.927 1.00 88.81 86 CYS A CA 1
ATOM 691 C C . CYS A 1 86 ? 5.620 5.893 -11.615 1.00 88.81 86 CYS A C 1
ATOM 693 O O . CYS A 1 86 ? 5.284 7.057 -11.818 1.00 88.81 86 CYS A O 1
ATOM 695 N N . MET A 1 87 ? 6.853 5.591 -11.198 1.00 90.44 87 MET A N 1
ATOM 696 C CA . MET A 1 87 ? 7.878 6.599 -10.910 1.00 90.44 87 MET A CA 1
ATOM 697 C C . MET A 1 87 ? 8.277 7.419 -12.144 1.00 90.44 87 MET A C 1
ATOM 699 O O . MET A 1 87 ? 8.528 8.619 -12.041 1.00 90.44 87 MET A O 1
ATOM 703 N N . LEU A 1 88 ? 8.364 6.785 -13.316 1.00 90.00 88 LEU A N 1
ATOM 704 C CA . LEU A 1 88 ? 8.745 7.461 -14.559 1.00 90.00 88 LEU A CA 1
ATOM 705 C C . LEU A 1 88 ? 7.627 8.339 -15.114 1.00 90.00 88 LEU A C 1
ATOM 707 O O . LEU A 1 88 ? 7.890 9.415 -15.656 1.00 90.00 88 LEU A O 1
ATOM 711 N N . THR A 1 89 ? 6.397 7.853 -15.004 1.00 85.50 89 THR A N 1
ATOM 712 C CA . THR A 1 89 ? 5.222 8.453 -15.638 1.00 85.50 89 THR A CA 1
ATOM 713 C C . THR A 1 89 ? 4.466 9.403 -14.714 1.00 85.50 89 THR A C 1
ATOM 715 O O . THR A 1 89 ? 3.721 10.254 -15.197 1.00 85.50 89 THR A O 1
ATOM 718 N N . GLY A 1 90 ? 4.656 9.272 -13.398 1.00 84.69 90 GLY A N 1
ATOM 719 C CA . GLY A 1 90 ? 3.875 9.954 -12.369 1.00 84.69 90 GLY A CA 1
ATOM 720 C C . GLY A 1 90 ? 2.452 9.410 -12.216 1.00 84.69 90 GLY A C 1
ATOM 721 O O . GLY A 1 90 ? 1.673 9.985 -11.459 1.00 84.69 90 GLY A O 1
ATOM 722 N N . ARG A 1 91 ? 2.092 8.333 -12.927 1.00 80.06 91 ARG A N 1
ATOM 723 C CA . ARG A 1 91 ? 0.744 7.760 -12.911 1.00 80.06 91 ARG A CA 1
ATOM 724 C C . ARG A 1 91 ? 0.704 6.524 -12.033 1.00 80.06 91 ARG A C 1
ATOM 726 O O . ARG A 1 91 ? 1.439 5.574 -12.264 1.00 80.06 91 ARG A O 1
ATOM 733 N N . TRP A 1 92 ? -0.177 6.576 -11.044 1.00 77.69 92 TRP A N 1
ATOM 734 C CA . TRP A 1 92 ? -0.419 5.510 -10.070 1.00 77.69 92 TRP A CA 1
ATOM 735 C C . TRP A 1 92 ? -1.812 4.892 -10.238 1.00 77.69 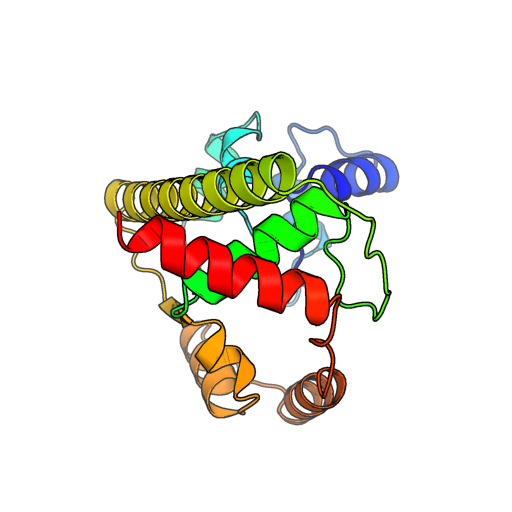92 TRP A C 1
ATOM 737 O O . TRP A 1 92 ? -2.142 3.935 -9.547 1.00 77.69 92 TRP A O 1
ATOM 747 N N . SER A 1 93 ? -2.628 5.462 -11.133 1.00 66.25 93 SER A N 1
ATOM 748 C CA . SER A 1 93 ? -3.962 4.977 -11.463 1.00 66.25 93 SER A CA 1
ATOM 749 C C . SER A 1 93 ? -3.918 3.891 -12.535 1.00 66.25 93 SER A C 1
ATOM 751 O O . SER A 1 93 ? -2.942 3.721 -13.267 1.00 66.25 93 SER A O 1
ATOM 753 N N . PHE A 1 94 ? -5.031 3.175 -12.623 1.00 63.41 94 PHE A N 1
ATOM 754 C CA . PHE A 1 94 ? -5.271 2.059 -13.532 1.00 63.41 94 PHE A CA 1
ATOM 755 C C . PHE A 1 94 ? -5.777 2.496 -14.916 1.00 63.41 94 PHE A C 1
ATOM 757 O O . PHE A 1 94 ? -6.166 1.672 -15.736 1.00 63.41 94 PHE A O 1
ATOM 764 N N . GLU A 1 95 ? -5.783 3.802 -15.189 1.00 61.47 95 GLU A N 1
ATOM 765 C CA . GLU A 1 95 ? -6.282 4.347 -16.449 1.00 61.47 95 GLU A CA 1
ATOM 766 C C . GLU A 1 95 ? -5.359 3.980 -17.618 1.00 61.47 95 GLU A C 1
ATOM 768 O O . GLU A 1 95 ? -4.152 4.267 -17.599 1.00 61.47 95 GLU A O 1
ATOM 773 N N . GLU A 1 96 ? -5.944 3.399 -18.671 1.00 59.09 96 GLU A N 1
ATOM 774 C CA . GLU A 1 96 ? -5.274 3.226 -19.958 1.00 59.09 96 GLU A CA 1
ATOM 775 C C . GLU A 1 96 ? -4.792 4.573 -20.468 1.00 59.09 96 GLU A C 1
ATOM 777 O O . GLU A 1 96 ? -5.559 5.463 -20.835 1.00 59.09 96 GLU A O 1
ATOM 782 N N . SER A 1 97 ? -3.478 4.736 -20.468 1.00 61.19 97 SER A N 1
ATOM 783 C CA . SER A 1 97 ? -2.864 5.930 -20.998 1.00 61.19 97 SER A CA 1
ATOM 784 C C . SER A 1 97 ? -1.452 5.630 -21.445 1.00 61.19 97 SER A C 1
ATOM 786 O O . SER A 1 97 ? -0.571 5.308 -20.649 1.00 61.19 97 SER A O 1
ATOM 788 N N . THR A 1 98 ? -1.228 5.763 -22.745 1.00 61.75 98 THR A N 1
ATOM 789 C CA . THR A 1 98 ? 0.117 5.737 -23.301 1.00 61.75 98 THR A CA 1
ATOM 790 C C . THR A 1 98 ? 0.814 7.025 -22.886 1.00 61.75 98 THR A C 1
ATOM 792 O O . THR A 1 98 ? 0.547 8.111 -23.396 1.00 61.75 98 THR A O 1
ATOM 795 N N . VAL A 1 99 ? 1.693 6.905 -21.901 1.00 64.69 99 VAL A N 1
ATOM 796 C CA . VAL A 1 99 ? 2.555 7.985 -21.406 1.00 64.69 99 VAL A CA 1
ATOM 797 C C . VAL A 1 99 ? 4.013 7.747 -21.767 1.00 64.69 99 VAL A C 1
ATOM 799 O O . VAL A 1 99 ? 4.897 8.418 -21.228 1.00 64.69 99 VAL A O 1
ATOM 802 N N . THR A 1 100 ? 4.261 6.804 -22.680 1.00 63.50 100 THR A N 1
ATOM 803 C CA . THR A 1 100 ? 5.584 6.411 -23.144 1.00 63.50 100 THR A CA 1
ATOM 804 C C . THR A 1 100 ? 6.319 7.636 -23.672 1.00 63.50 100 THR A C 1
ATOM 806 O O . THR A 1 100 ? 6.087 8.129 -24.774 1.00 63.50 100 THR A O 1
ATOM 809 N N . LYS A 1 101 ? 7.224 8.162 -22.850 1.00 67.56 101 LYS A N 1
ATOM 810 C CA . LYS A 1 101 ? 8.253 9.097 -23.290 1.00 67.56 101 LYS A CA 1
ATOM 811 C C . LYS A 1 101 ? 9.465 8.272 -23.701 1.00 67.56 101 LYS A C 1
ATOM 813 O O . LYS A 1 101 ? 9.715 7.205 -23.138 1.00 67.56 101 LYS A O 1
ATOM 818 N N . ASN A 1 102 ? 10.267 8.793 -24.625 1.00 78.56 102 ASN A N 1
ATOM 819 C CA . ASN A 1 102 ? 11.583 8.233 -24.929 1.00 78.56 102 ASN A CA 1
ATOM 820 C C . ASN A 1 102 ? 12.526 8.447 -23.735 1.00 78.56 102 ASN A C 1
ATOM 822 O O . ASN A 1 102 ? 13.333 9.375 -23.701 1.00 78.56 102 ASN A O 1
ATOM 826 N N . PHE A 1 103 ? 12.387 7.609 -22.707 1.00 86.19 103 PHE A N 1
ATOM 827 C CA . PHE A 1 103 ? 13.278 7.591 -21.558 1.00 86.19 103 PHE A CA 1
ATOM 828 C C . PHE A 1 103 ? 14.614 6.967 -21.964 1.00 86.19 103 PHE A C 1
ATOM 830 O O . PHE A 1 103 ? 14.656 5.906 -22.589 1.00 86.19 103 PHE A O 1
ATOM 837 N N . SER A 1 104 ? 15.716 7.610 -21.579 1.00 90.88 104 SER A N 1
ATOM 838 C CA . SER A 1 104 ? 17.049 7.054 -21.802 1.00 90.88 104 SER A CA 1
ATOM 839 C C . SER A 1 104 ? 17.239 5.743 -21.033 1.00 90.88 104 SER A C 1
ATOM 841 O O . SER A 1 104 ? 16.697 5.564 -19.938 1.00 90.88 104 SER A O 1
ATOM 843 N N . THR A 1 105 ? 18.079 4.847 -21.556 1.00 91.19 105 THR A N 1
ATOM 844 C CA . THR A 1 105 ? 18.433 3.578 -20.893 1.00 91.19 105 THR A CA 1
ATOM 845 C C . THR A 1 105 ? 18.947 3.793 -19.470 1.00 91.19 105 THR A C 1
ATOM 847 O O . THR A 1 105 ? 18.625 3.022 -18.568 1.00 91.19 105 THR A O 1
ATOM 850 N N . TRP A 1 106 ? 19.710 4.868 -19.244 1.00 93.88 106 TRP A N 1
ATOM 851 C CA . TRP A 1 106 ? 20.171 5.245 -17.908 1.00 93.88 106 TRP A CA 1
ATOM 852 C C . TRP A 1 106 ? 19.003 5.524 -16.955 1.00 93.88 106 TRP A C 1
ATOM 854 O O . TRP A 1 106 ? 18.984 5.003 -15.841 1.00 93.88 106 TRP A O 1
ATOM 864 N N . ARG A 1 107 ? 17.998 6.288 -17.401 1.00 94.31 107 ARG A N 1
ATOM 865 C CA . ARG A 1 107 ? 16.836 6.642 -16.578 1.00 94.31 107 ARG A CA 1
ATOM 866 C C . ARG A 1 107 ? 15.971 5.421 -16.260 1.00 94.31 107 ARG A C 1
ATOM 868 O O . ARG A 1 107 ? 15.504 5.301 -15.131 1.00 94.31 107 ARG A O 1
ATOM 875 N N . LEU A 1 108 ? 15.819 4.498 -17.212 1.00 94.25 108 LEU A N 1
ATOM 876 C CA . LEU A 1 108 ? 15.147 3.212 -16.986 1.00 94.25 108 LEU A CA 1
ATOM 877 C C . LEU A 1 108 ? 15.884 2.369 -15.934 1.00 94.25 108 LEU A C 1
ATOM 879 O O . LEU A 1 108 ? 15.263 1.901 -14.985 1.00 94.25 108 LEU A O 1
ATOM 883 N N . LYS A 1 109 ? 17.215 2.245 -16.047 1.00 95.44 109 LYS A N 1
ATOM 884 C CA . LYS A 1 109 ? 18.064 1.530 -15.072 1.00 95.44 109 LYS A CA 1
ATOM 885 C C . LYS A 1 109 ? 17.991 2.137 -13.677 1.00 95.44 109 LYS A C 1
ATOM 887 O O . LYS A 1 109 ? 17.931 1.399 -12.697 1.00 95.44 109 LYS A O 1
ATOM 892 N N . LEU A 1 110 ? 17.995 3.465 -13.580 1.00 96.56 110 LEU A N 1
ATOM 893 C CA . LEU A 1 110 ? 17.864 4.152 -12.299 1.00 96.56 110 LEU A CA 1
ATOM 894 C C . LEU A 1 110 ? 16.498 3.877 -11.652 1.00 96.56 110 LEU A C 1
ATOM 896 O O . LEU A 1 110 ? 16.450 3.533 -10.474 1.00 96.56 110 LEU A O 1
ATOM 900 N N . ALA A 1 111 ? 15.409 3.979 -12.420 1.00 96.06 111 ALA A N 1
ATOM 901 C CA . ALA A 1 111 ? 14.060 3.702 -11.926 1.00 96.06 111 ALA A CA 1
ATOM 902 C C . ALA A 1 111 ? 13.892 2.237 -11.491 1.00 96.06 111 ALA A C 1
ATOM 904 O O . ALA A 1 111 ? 13.389 1.992 -10.399 1.00 96.06 111 ALA A O 1
ATOM 905 N N . ALA A 1 112 ? 14.376 1.281 -12.291 1.00 96.56 112 ALA A N 1
ATOM 906 C CA . ALA A 1 112 ? 14.343 -0.146 -11.970 1.00 96.56 112 ALA A CA 1
ATOM 907 C C . ALA A 1 112 ? 15.058 -0.457 -10.645 1.00 96.56 112 ALA A C 1
ATOM 909 O O . ALA A 1 112 ? 14.461 -1.045 -9.744 1.00 96.56 112 ALA A O 1
ATOM 910 N N . ARG A 1 113 ? 16.303 0.015 -10.478 1.00 97.12 113 ARG A N 1
ATOM 911 C CA . ARG A 1 113 ? 17.062 -0.182 -9.230 1.00 97.12 113 ARG A CA 1
ATOM 912 C C . ARG A 1 113 ? 16.369 0.447 -8.032 1.00 97.12 113 ARG A C 1
ATOM 914 O O . ARG A 1 113 ? 16.286 -0.177 -6.978 1.00 97.12 113 ARG A O 1
ATOM 921 N N . LYS A 1 114 ? 15.862 1.673 -8.191 1.00 97.19 114 LYS A N 1
ATOM 922 C CA . LYS A 1 114 ? 15.177 2.359 -7.096 1.00 97.19 114 LYS A CA 1
ATOM 923 C C . LYS A 1 114 ? 13.886 1.641 -6.707 1.00 97.19 114 LYS A C 1
ATOM 925 O O . LYS A 1 114 ? 13.615 1.533 -5.519 1.00 97.19 114 LYS A O 1
ATOM 930 N N . ALA A 1 115 ? 13.129 1.121 -7.671 1.00 96.94 115 ALA A N 1
ATOM 931 C CA . ALA A 1 115 ? 11.926 0.340 -7.405 1.00 96.94 115 ALA A CA 1
ATOM 932 C C . ALA A 1 115 ? 12.240 -0.960 -6.651 1.00 96.94 115 ALA A C 1
ATOM 934 O O . ALA A 1 115 ? 11.608 -1.228 -5.634 1.00 96.94 115 ALA A O 1
ATOM 935 N N . MET A 1 116 ? 13.247 -1.723 -7.094 1.00 96.81 116 MET A N 1
ATOM 936 C CA . MET A 1 116 ? 13.700 -2.935 -6.395 1.00 96.81 116 MET A CA 1
ATOM 937 C C . MET A 1 116 ? 14.116 -2.635 -4.950 1.00 96.81 116 MET A C 1
ATOM 939 O O . MET A 1 116 ? 13.691 -3.331 -4.032 1.00 96.81 116 MET A O 1
ATOM 943 N N . GLN A 1 117 ? 14.909 -1.576 -4.750 1.00 96.69 117 GLN A N 1
ATOM 944 C CA . GLN A 1 117 ? 15.344 -1.141 -3.424 1.00 96.69 117 GLN A CA 1
ATOM 945 C C . GLN A 1 117 ? 14.150 -0.781 -2.531 1.00 96.69 117 GLN A C 1
ATOM 947 O O . GLN A 1 117 ? 14.062 -1.277 -1.415 1.00 96.69 117 GLN A O 1
ATOM 952 N N . LEU A 1 118 ? 13.230 0.056 -3.021 1.00 95.75 118 LEU A N 1
ATOM 953 C CA . LEU A 1 118 ? 12.070 0.499 -2.243 1.00 95.75 118 LEU A CA 1
ATOM 954 C C . LEU A 1 118 ? 11.166 -0.669 -1.838 1.00 95.75 118 LEU A C 1
ATOM 956 O O . LEU A 1 118 ? 10.673 -0.677 -0.719 1.00 95.75 118 LEU A O 1
ATOM 960 N N . ILE A 1 119 ? 10.965 -1.650 -2.723 1.00 95.44 119 ILE A N 1
ATOM 961 C CA . ILE A 1 119 ? 10.174 -2.847 -2.407 1.00 95.44 119 ILE A CA 1
ATOM 962 C C . ILE A 1 119 ? 10.851 -3.654 -1.299 1.00 95.44 119 ILE A C 1
ATOM 964 O O . ILE A 1 119 ? 10.198 -3.994 -0.319 1.00 95.44 119 ILE A O 1
ATOM 968 N N . ALA A 1 120 ? 12.155 -3.917 -1.420 1.00 95.12 120 ALA A N 1
ATOM 969 C CA . ALA A 1 120 ? 12.889 -4.670 -0.406 1.00 95.12 120 ALA A CA 1
ATOM 970 C C . ALA A 1 120 ? 12.895 -3.955 0.958 1.00 95.12 120 ALA A C 1
ATOM 972 O O . ALA A 1 120 ? 12.704 -4.594 1.991 1.00 95.12 120 ALA A O 1
ATOM 973 N N . GLU A 1 121 ? 13.083 -2.631 0.961 1.00 95.94 121 GLU A N 1
ATOM 974 C CA . GLU A 1 121 ? 13.023 -1.804 2.170 1.00 95.94 121 GLU A CA 1
ATOM 975 C C . GLU A 1 121 ? 11.631 -1.855 2.818 1.00 95.94 121 GLU A C 1
ATOM 977 O O . GLU A 1 121 ? 11.533 -2.100 4.018 1.00 95.94 121 GLU A O 1
ATOM 982 N N . ASP A 1 122 ? 10.556 -1.672 2.042 1.00 94.88 122 ASP A N 1
ATOM 983 C CA . ASP A 1 122 ? 9.177 -1.678 2.552 1.00 94.88 122 ASP A CA 1
ATOM 984 C C . ASP A 1 122 ? 8.806 -3.029 3.184 1.00 94.88 122 ASP A C 1
ATOM 986 O O . ASP A 1 122 ? 8.271 -3.077 4.292 1.00 94.88 122 ASP A O 1
ATOM 990 N N . GLU A 1 123 ? 9.178 -4.142 2.545 1.00 94.81 123 GLU A N 1
ATOM 991 C CA . GLU A 1 123 ? 8.927 -5.482 3.086 1.00 94.81 123 GLU A CA 1
ATOM 992 C C . GLU A 1 123 ? 9.671 -5.740 4.396 1.00 94.81 123 GLU A C 1
ATOM 994 O O . GLU A 1 123 ? 9.095 -6.276 5.346 1.00 94.81 123 GLU A O 1
ATOM 999 N N . GLN A 1 124 ? 10.945 -5.347 4.472 1.00 96.50 124 GLN A N 1
ATOM 1000 C CA . GLN A 1 124 ? 11.731 -5.482 5.699 1.00 96.50 124 GLN A CA 1
ATOM 1001 C C . GLN A 1 124 ? 11.148 -4.642 6.835 1.00 96.50 124 GLN A C 1
ATOM 1003 O O . GLN A 1 124 ? 11.099 -5.097 7.981 1.00 96.50 124 GLN A O 1
ATOM 1008 N N . LEU A 1 125 ? 10.688 -3.432 6.522 1.00 96.81 125 LEU A N 1
ATOM 1009 C CA . LEU A 1 125 ? 10.072 -2.530 7.483 1.00 96.81 125 LEU A CA 1
ATOM 1010 C C . LEU A 1 125 ? 8.763 -3.106 8.039 1.00 96.81 125 LEU A C 1
ATOM 1012 O O . LEU A 1 125 ? 8.602 -3.155 9.262 1.00 96.81 125 LEU A O 1
ATOM 1016 N N . TRP A 1 126 ? 7.880 -3.627 7.182 1.00 96.56 126 TRP A N 1
ATOM 1017 C CA . TRP A 1 126 ? 6.656 -4.306 7.622 1.00 96.56 126 TRP A CA 1
ATOM 1018 C C . TRP A 1 126 ? 6.947 -5.529 8.488 1.00 96.56 126 TRP A C 1
ATOM 1020 O O . TRP A 1 126 ? 6.418 -5.644 9.594 1.00 96.56 126 TRP A O 1
ATOM 1030 N N . GLN A 1 127 ? 7.832 -6.420 8.033 1.00 96.06 127 GLN A N 1
ATOM 1031 C CA . GLN A 1 127 ? 8.205 -7.616 8.794 1.00 96.06 127 GLN A CA 1
ATOM 1032 C C . GLN A 1 127 ? 8.804 -7.262 10.160 1.00 96.06 127 GLN A C 1
ATOM 1034 O O . GLN A 1 127 ? 8.475 -7.891 11.169 1.00 96.06 127 GLN A O 1
ATOM 1039 N N . GLY A 1 128 ? 9.671 -6.248 10.202 1.00 96.19 128 GLY A N 1
ATOM 1040 C CA . GLY A 1 128 ? 10.252 -5.736 11.438 1.00 96.19 128 GLY A CA 1
ATOM 1041 C C . GLY A 1 128 ? 9.188 -5.186 12.384 1.00 96.19 128 GLY A C 1
ATOM 1042 O O . GLY A 1 128 ? 9.194 -5.520 13.568 1.00 96.19 128 GLY A O 1
ATOM 1043 N N . TRP A 1 129 ? 8.244 -4.400 11.864 1.00 94.81 129 TRP A N 1
ATOM 1044 C CA . TRP A 1 129 ? 7.151 -3.829 12.648 1.00 94.81 129 TRP A CA 1
ATOM 1045 C C . TRP A 1 129 ? 6.251 -4.895 13.266 1.00 94.81 129 TRP A C 1
ATOM 1047 O O . TRP A 1 129 ? 5.983 -4.832 14.467 1.00 94.81 129 TRP A O 1
ATOM 1057 N N . PHE A 1 130 ? 5.835 -5.885 12.471 1.00 95.75 130 PHE A N 1
ATOM 1058 C CA . PHE A 1 130 ? 4.999 -6.982 12.951 1.00 95.75 130 PHE A CA 1
ATOM 1059 C C . PHE A 1 130 ? 5.709 -7.794 14.031 1.00 95.75 130 PHE A C 1
ATOM 1061 O O . PHE A 1 130 ? 5.152 -8.000 15.107 1.00 95.75 130 PHE A O 1
ATOM 1068 N N . ARG A 1 131 ? 6.979 -8.161 13.803 1.00 96.00 131 ARG A N 1
ATOM 1069 C CA . ARG A 1 131 ? 7.781 -8.915 14.776 1.00 96.00 131 ARG A CA 1
ATOM 1070 C C . ARG A 1 131 ? 7.962 -8.164 16.093 1.00 96.00 131 ARG A C 1
ATOM 1072 O O . ARG A 1 131 ? 7.854 -8.763 17.153 1.00 96.00 131 ARG A O 1
ATOM 1079 N N . GLN A 1 132 ? 8.243 -6.862 16.039 1.00 94.75 132 GLN A N 1
ATOM 1080 C CA . GLN A 1 132 ? 8.449 -6.042 17.239 1.00 94.75 132 GLN A CA 1
ATOM 1081 C C . GLN A 1 132 ? 7.189 -5.892 18.103 1.00 94.75 132 GLN A C 1
ATOM 1083 O O . GLN A 1 132 ? 7.306 -5.518 19.266 1.00 94.75 132 GLN A O 1
ATOM 1088 N N . ARG A 1 133 ? 6.002 -6.129 17.535 1.00 92.62 133 ARG A N 1
ATOM 1089 C CA . ARG A 1 133 ? 4.700 -5.916 18.188 1.00 92.62 133 ARG A CA 1
ATOM 1090 C C . ARG A 1 133 ? 3.885 -7.191 18.355 1.00 92.62 133 ARG A C 1
ATOM 1092 O O . ARG A 1 133 ? 2.728 -7.102 18.740 1.00 92.62 133 ARG A O 1
ATOM 1099 N N . ASP A 1 134 ? 4.482 -8.340 18.047 1.00 94.12 134 ASP A N 1
ATOM 1100 C CA . ASP A 1 134 ? 3.814 -9.643 18.049 1.00 94.12 134 ASP A CA 1
ATOM 1101 C C . ASP A 1 134 ? 2.501 -9.657 17.237 1.00 94.12 134 ASP A C 1
ATOM 1103 O O . ASP A 1 134 ? 1.497 -10.259 17.607 1.00 94.12 134 ASP A O 1
ATOM 1107 N N . ILE A 1 135 ? 2.499 -8.949 16.104 1.00 94.44 135 ILE A N 1
ATOM 1108 C CA . ILE A 1 135 ? 1.362 -8.923 15.181 1.00 94.44 135 ILE A CA 1
ATOM 1109 C C . ILE A 1 135 ? 1.508 -10.098 14.216 1.00 94.44 135 ILE A C 1
ATOM 1111 O O . ILE A 1 135 ? 2.513 -10.208 13.514 1.00 94.44 135 ILE A O 1
ATOM 1115 N N . GLN A 1 136 ? 0.474 -10.932 14.130 1.00 94.12 136 GLN A N 1
ATOM 1116 C CA . GLN A 1 136 ? 0.370 -12.019 13.156 1.00 94.12 136 GLN A CA 1
ATOM 1117 C C . GLN A 1 136 ? -0.637 -11.620 12.065 1.00 94.12 136 GLN A C 1
ATOM 1119 O O . GLN A 1 136 ? -1.842 -11.806 12.253 1.00 94.12 136 GLN A O 1
ATOM 1124 N N . PRO A 1 137 ? -0.196 -11.009 10.948 1.00 95.25 137 PRO A N 1
ATOM 1125 C CA . PRO A 1 137 ? -1.116 -10.565 9.912 1.00 95.25 137 PRO A CA 1
ATOM 1126 C C . PRO A 1 137 ? -1.654 -11.743 9.092 1.00 95.25 137 PRO A C 1
ATOM 1128 O O . PRO A 1 137 ? -0.944 -12.714 8.827 1.00 95.25 137 PRO A O 1
ATOM 1131 N N . PHE A 1 138 ? -2.877 -11.611 8.585 1.00 94.38 138 PHE A N 1
ATOM 1132 C CA . PHE A 1 138 ? -3.374 -12.470 7.516 1.00 94.38 138 PHE A CA 1
ATOM 1133 C C . PHE A 1 138 ? -2.739 -12.037 6.191 1.00 94.38 138 PHE A C 1
ATOM 1135 O O . PHE A 1 138 ? -3.036 -10.965 5.658 1.00 94.38 138 PHE A O 1
ATOM 1142 N N . VAL A 1 139 ? -1.796 -12.839 5.695 1.00 94.94 139 VAL A N 1
ATOM 1143 C CA . VAL A 1 139 ? -1.019 -12.523 4.490 1.00 94.94 139 VAL A CA 1
ATOM 1144 C C . VAL A 1 139 ? -1.777 -12.968 3.245 1.00 94.94 139 VAL A C 1
ATOM 1146 O O . VAL A 1 139 ? -2.163 -14.129 3.119 1.00 94.94 139 VAL A O 1
ATOM 1149 N N . ILE A 1 140 ? -1.956 -12.048 2.301 1.00 93.88 140 ILE A N 1
ATOM 1150 C CA . ILE A 1 140 ? -2.636 -12.301 1.029 1.00 93.88 140 ILE A CA 1
ATOM 1151 C C . ILE A 1 140 ? -1.746 -11.778 -0.091 1.00 93.88 140 ILE A C 1
ATOM 1153 O O . ILE A 1 140 ? -1.264 -10.652 -0.008 1.00 93.88 140 ILE A O 1
ATOM 1157 N N . SER A 1 141 ? -1.540 -12.555 -1.155 1.00 92.75 141 SER A N 1
ATOM 1158 C CA . SER A 1 141 ? -0.837 -12.054 -2.336 1.00 92.75 141 SER A CA 1
ATOM 1159 C C . SER A 1 141 ? -1.779 -11.384 -3.332 1.00 92.75 141 SER A C 1
ATOM 1161 O O . SER A 1 141 ? -2.937 -11.769 -3.495 1.00 92.75 141 SER A O 1
ATOM 1163 N N . THR A 1 142 ? -1.266 -10.382 -4.036 1.00 89.31 142 THR A N 1
ATOM 1164 C CA . THR A 1 142 ? -1.968 -9.689 -5.122 1.00 89.31 142 THR A CA 1
ATOM 1165 C C . THR A 1 142 ? -2.398 -10.681 -6.204 1.00 89.31 142 THR A C 1
ATOM 1167 O O . THR A 1 142 ? -3.495 -10.591 -6.738 1.00 89.31 142 THR A O 1
ATOM 1170 N N . GLU A 1 143 ? -1.570 -11.682 -6.494 1.00 89.19 143 GLU A N 1
ATOM 1171 C CA . GLU A 1 143 ? -1.865 -12.763 -7.431 1.00 89.19 143 GLU A CA 1
ATOM 1172 C C . GLU A 1 143 ? -3.088 -13.582 -7.006 1.00 89.19 143 GLU A C 1
ATOM 1174 O O . GLU A 1 143 ? -3.843 -14.039 -7.862 1.00 89.19 143 GLU A O 1
ATOM 1179 N N . ARG A 1 144 ? -3.300 -13.759 -5.696 1.00 89.12 144 ARG A N 1
ATOM 1180 C CA . ARG A 1 144 ? -4.506 -14.388 -5.153 1.00 89.12 144 ARG A CA 1
ATOM 1181 C C . ARG A 1 144 ? -5.718 -13.470 -5.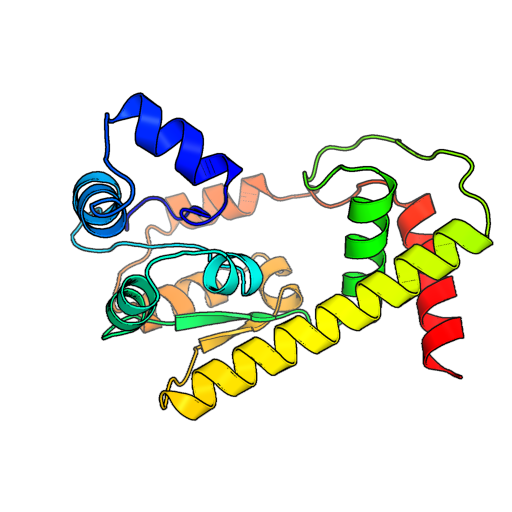275 1.00 89.12 144 ARG A C 1
ATOM 1183 O O . ARG A 1 144 ? -6.767 -13.938 -5.701 1.00 89.12 144 ARG A O 1
ATOM 1190 N N . VAL A 1 145 ? -5.569 -12.184 -4.947 1.00 87.00 145 VAL A N 1
ATOM 1191 C CA . VAL A 1 145 ? -6.638 -11.177 -5.101 1.00 87.00 145 VAL A CA 1
ATOM 1192 C C . VAL A 1 145 ? -7.129 -11.123 -6.551 1.00 87.00 145 VAL A C 1
ATOM 1194 O O . VAL A 1 145 ? -8.329 -11.173 -6.800 1.00 87.00 145 VAL A O 1
ATOM 1197 N N . ASN A 1 146 ? -6.201 -11.140 -7.509 1.00 83.25 146 ASN A N 1
ATOM 1198 C CA . ASN A 1 146 ? -6.486 -11.058 -8.942 1.00 83.25 146 ASN A CA 1
ATOM 1199 C C . ASN A 1 146 ? -7.156 -12.310 -9.533 1.00 83.25 146 ASN A C 1
ATOM 1201 O O . ASN A 1 146 ? -7.479 -12.320 -10.717 1.00 83.25 146 ASN A O 1
ATOM 1205 N N . ARG A 1 147 ? -7.359 -13.381 -8.753 1.00 84.25 147 ARG A N 1
ATOM 1206 C CA . ARG A 1 147 ? -8.192 -14.515 -9.192 1.00 84.25 147 ARG A CA 1
ATOM 1207 C C . ARG A 1 147 ? -9.677 -14.175 -9.187 1.00 84.25 147 ARG A C 1
ATOM 1209 O O . ARG A 1 147 ? -10.454 -14.940 -9.751 1.00 84.25 147 ARG A O 1
ATOM 1216 N N . GLU A 1 148 ? -10.048 -13.056 -8.562 1.00 74.38 148 GLU A N 1
ATOM 1217 C CA . GLU A 1 148 ? -11.416 -12.538 -8.530 1.00 74.38 148 GLU A CA 1
ATOM 1218 C C . GLU A 1 148 ? -12.432 -13.581 -8.026 1.00 74.38 148 GLU A C 1
ATOM 1220 O O . GLU A 1 148 ? -13.569 -13.645 -8.494 1.00 74.38 148 GLU A O 1
ATOM 1225 N N . ASP A 1 149 ? -12.026 -14.430 -7.076 1.00 81.00 149 ASP A N 1
ATOM 1226 C CA . ASP A 1 149 ? -12.899 -15.457 -6.516 1.00 81.00 149 ASP A CA 1
ATOM 1227 C C . ASP A 1 149 ? -13.579 -15.000 -5.214 1.00 81.00 149 ASP A C 1
ATOM 1229 O O . ASP A 1 149 ? -13.052 -14.225 -4.413 1.00 81.00 149 ASP A O 1
ATOM 1233 N N . LEU A 1 150 ? -14.799 -15.499 -4.993 1.00 84.56 150 LEU A N 1
ATOM 1234 C CA . LEU A 1 150 ? -15.543 -15.257 -3.755 1.00 84.56 150 LEU A CA 1
ATOM 1235 C C . LEU A 1 150 ? -14.931 -15.992 -2.553 1.00 84.56 150 LEU A C 1
ATOM 1237 O O . LEU A 1 150 ? -15.300 -15.693 -1.418 1.00 84.56 150 LEU A O 1
ATOM 1241 N N . MET A 1 151 ? -14.032 -16.960 -2.765 1.00 87.19 151 MET A N 1
ATOM 1242 C CA . MET A 1 151 ? -13.432 -17.722 -1.666 1.00 87.19 151 MET A CA 1
ATOM 1243 C C . MET A 1 151 ? -12.567 -16.808 -0.803 1.00 87.19 151 MET A C 1
ATOM 1245 O O . MET A 1 151 ? -12.730 -16.799 0.414 1.00 87.19 151 MET A O 1
ATOM 1249 N N . LEU A 1 152 ? -11.733 -15.968 -1.422 1.00 88.75 152 LEU A N 1
ATOM 1250 C CA . LEU A 1 152 ? -10.918 -15.003 -0.688 1.00 88.75 152 LEU A CA 1
ATOM 1251 C C . LEU A 1 152 ? -11.769 -14.006 0.112 1.00 88.75 152 LEU A C 1
ATOM 1253 O O . LEU A 1 152 ? -11.452 -13.703 1.260 1.00 88.75 152 LEU A O 1
ATOM 1257 N N . ILE A 1 153 ? -12.862 -13.510 -0.475 1.00 87.94 153 ILE A N 1
ATOM 1258 C CA . ILE A 1 153 ? -13.766 -12.568 0.201 1.00 87.94 153 ILE A CA 1
ATOM 1259 C C . ILE A 1 153 ? -14.420 -13.234 1.420 1.00 87.94 153 ILE A C 1
ATOM 1261 O O . ILE A 1 153 ? -14.477 -12.624 2.486 1.00 87.94 153 ILE A O 1
ATOM 1265 N N . ASN A 1 154 ? -14.859 -14.489 1.288 1.00 88.69 154 ASN A N 1
ATOM 1266 C CA . ASN A 1 154 ? -15.406 -15.268 2.400 1.00 88.69 154 ASN A CA 1
ATOM 1267 C C . ASN A 1 154 ? -14.373 -15.519 3.506 1.00 88.69 154 ASN A C 1
ATOM 1269 O O . ASN A 1 154 ? -14.704 -15.397 4.681 1.00 88.69 154 ASN A O 1
ATOM 1273 N N . GLU A 1 155 ? -13.126 -15.837 3.155 1.00 90.31 155 GLU A N 1
ATOM 1274 C CA . GLU A 1 155 ? -12.052 -16.024 4.138 1.00 90.31 155 GLU A CA 1
ATOM 1275 C C . GLU A 1 155 ? -11.758 -14.742 4.918 1.00 90.31 155 GLU A C 1
ATOM 1277 O O . GLU A 1 155 ? -11.675 -14.782 6.144 1.00 90.31 155 GLU A O 1
ATOM 1282 N N . ILE A 1 156 ? -11.648 -13.600 4.228 1.00 88.75 156 ILE A N 1
ATOM 1283 C CA . ILE A 1 156 ? -11.453 -12.296 4.876 1.00 88.75 156 ILE A CA 1
ATOM 1284 C C . ILE A 1 156 ? -12.633 -11.981 5.799 1.00 88.75 156 ILE A C 1
ATOM 1286 O O . ILE A 1 156 ? -12.430 -11.523 6.919 1.00 88.75 156 ILE A O 1
ATOM 1290 N N . ALA A 1 157 ? -13.864 -12.237 5.357 1.00 87.38 157 ALA A N 1
ATOM 1291 C CA . ALA A 1 157 ? -15.053 -11.989 6.161 1.00 87.38 157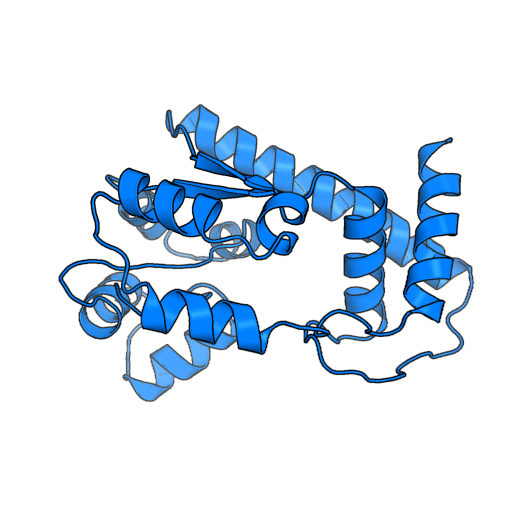 ALA A CA 1
ATOM 1292 C C . ALA A 1 157 ? -15.106 -12.882 7.409 1.00 87.38 157 ALA A C 1
ATOM 1294 O O . ALA A 1 157 ? -15.338 -12.381 8.508 1.00 87.38 157 ALA A O 1
ATOM 1295 N N . GLY A 1 158 ? -14.777 -14.170 7.267 1.00 87.81 158 GLY A N 1
ATOM 1296 C CA . GLY A 1 158 ? -14.622 -15.092 8.391 1.00 87.81 158 GLY A CA 1
ATOM 1297 C C . GLY A 1 158 ? -13.526 -14.648 9.362 1.00 87.81 158 GLY A C 1
ATOM 1298 O O . GLY A 1 158 ? -13.734 -14.675 10.572 1.00 87.81 158 GLY A O 1
ATOM 1299 N N . PHE A 1 159 ? -12.397 -14.156 8.846 1.00 86.44 159 PHE A N 1
ATOM 1300 C CA . PHE A 1 159 ? -11.311 -13.603 9.659 1.00 86.44 159 PHE A CA 1
ATOM 1301 C C . PHE A 1 159 ? -11.717 -12.320 10.404 1.00 86.44 159 PHE A C 1
ATOM 1303 O O . PHE A 1 159 ? -11.296 -12.103 11.536 1.00 86.44 159 PHE A O 1
ATOM 1310 N N . LEU A 1 160 ? -12.570 -11.492 9.796 1.00 84.44 160 LEU A N 1
ATOM 1311 C CA . LEU A 1 160 ? -13.144 -10.287 10.402 1.00 84.44 160 LEU A CA 1
ATOM 1312 C C . LEU A 1 160 ? -14.358 -10.572 11.307 1.00 84.44 160 LEU A C 1
ATOM 1314 O O . LEU A 1 160 ? -14.868 -9.645 11.935 1.00 84.44 160 LEU A O 1
ATOM 1318 N N . GLY A 1 161 ? -14.851 -11.815 11.357 1.00 85.12 161 GLY A N 1
ATOM 1319 C CA . GLY A 1 161 ? -16.066 -12.177 12.091 1.00 85.12 161 GLY A CA 1
ATOM 1320 C C . GLY A 1 161 ? -17.329 -11.489 11.559 1.00 85.12 161 GLY A C 1
ATOM 1321 O O . GLY A 1 161 ? -18.207 -11.124 12.338 1.00 85.12 161 GLY A O 1
ATOM 1322 N N . THR A 1 162 ? -17.407 -11.255 10.247 1.00 84.00 162 THR A N 1
ATOM 1323 C CA . THR A 1 162 ? -18.524 -10.558 9.596 1.00 84.00 162 THR A CA 1
ATOM 1324 C C . THR A 1 162 ? -19.111 -11.385 8.456 1.00 84.00 162 THR A C 1
ATOM 1326 O O . THR A 1 162 ? -18.417 -12.195 7.846 1.00 84.00 162 THR A O 1
ATOM 1329 N N . ASP A 1 163 ? -20.387 -11.163 8.148 1.00 85.69 163 ASP A N 1
ATOM 1330 C CA . ASP A 1 163 ? -21.054 -11.796 7.012 1.00 85.69 163 ASP A CA 1
ATOM 1331 C C . ASP A 1 163 ? -20.814 -11.008 5.721 1.00 85.69 163 ASP A C 1
ATOM 1333 O O . ASP A 1 163 ? -20.762 -9.772 5.712 1.00 85.69 163 ASP A O 1
ATOM 1337 N N . ILE A 1 164 ? -20.716 -11.723 4.599 1.00 85.94 164 ILE A N 1
ATOM 1338 C CA . ILE A 1 164 ? -20.608 -11.092 3.284 1.00 85.94 164 ILE A CA 1
ATOM 1339 C C . ILE A 1 164 ? -21.985 -10.720 2.729 1.00 85.94 164 ILE A C 1
ATOM 1341 O O . ILE A 1 164 ? -22.925 -11.512 2.744 1.00 85.94 164 ILE A O 1
ATOM 1345 N N . ASP A 1 165 ? -22.083 -9.542 2.115 1.00 86.88 165 ASP A N 1
ATOM 1346 C CA . ASP A 1 165 ? -23.116 -9.293 1.110 1.00 86.88 165 ASP A CA 1
ATOM 1347 C C . ASP A 1 165 ? -22.622 -9.868 -0.223 1.00 86.88 165 ASP A C 1
ATOM 1349 O O . ASP A 1 165 ? -21.911 -9.205 -0.984 1.00 86.88 165 ASP A O 1
ATOM 1353 N N . ALA A 1 166 ? -22.984 -11.125 -0.494 1.00 84.38 166 ALA A N 1
ATOM 1354 C CA . ALA A 1 166 ? -22.565 -11.841 -1.696 1.00 84.38 166 ALA A CA 1
ATOM 1355 C C . ALA A 1 166 ? -22.955 -11.111 -2.993 1.00 84.38 166 ALA A C 1
ATOM 1357 O O . ALA A 1 166 ? -22.195 -11.128 -3.962 1.00 84.38 166 ALA A O 1
ATOM 1358 N N . ALA A 1 167 ? -24.099 -10.419 -3.015 1.00 86.00 167 ALA A N 1
ATOM 1359 C CA . ALA A 1 167 ? -24.534 -9.671 -4.188 1.00 86.00 167 ALA A CA 1
ATOM 1360 C C . ALA A 1 167 ? -23.652 -8.433 -4.418 1.00 86.00 167 ALA A C 1
ATOM 1362 O O . ALA A 1 167 ? -23.276 -8.146 -5.556 1.00 86.00 167 ALA A O 1
ATOM 1363 N N . SER A 1 168 ? -23.290 -7.708 -3.354 1.00 84.38 168 SER A N 1
ATOM 1364 C CA . SER A 1 168 ? -22.328 -6.599 -3.443 1.00 84.38 168 SER A CA 1
ATOM 1365 C C . SER A 1 168 ? -20.927 -7.071 -3.819 1.00 84.38 168 SER A C 1
ATOM 1367 O O . SER A 1 168 ? -20.306 -6.463 -4.691 1.00 84.38 168 SER A O 1
ATOM 1369 N N . ALA A 1 169 ? -20.450 -8.166 -3.225 1.00 83.88 169 ALA A N 1
ATOM 1370 C CA . ALA A 1 169 ? -19.152 -8.754 -3.545 1.00 83.88 169 ALA A CA 1
ATOM 1371 C C . ALA A 1 169 ? -19.067 -9.148 -5.027 1.00 83.88 169 ALA A C 1
ATOM 1373 O O . ALA A 1 169 ? -18.142 -8.739 -5.726 1.00 83.88 169 ALA A O 1
ATOM 1374 N N . GLN A 1 170 ? -20.085 -9.847 -5.542 1.00 83.25 170 GLN A N 1
ATOM 1375 C CA . GLN A 1 170 ? -20.140 -10.252 -6.946 1.00 83.25 170 GLN A CA 1
ATOM 1376 C C . GLN A 1 170 ? -20.165 -9.052 -7.903 1.00 83.25 170 GLN A C 1
ATOM 1378 O O . GLN A 1 170 ? -19.535 -9.097 -8.960 1.00 83.25 170 GLN A O 1
ATOM 1383 N N . ARG A 1 171 ? -20.865 -7.965 -7.540 1.00 82.75 171 ARG A N 1
ATOM 1384 C CA . ARG A 1 171 ? -20.845 -6.719 -8.323 1.00 82.75 171 ARG A CA 1
ATOM 1385 C C . ARG A 1 171 ? -19.450 -6.107 -8.371 1.00 82.75 171 ARG A C 1
ATOM 1387 O O . ARG A 1 171 ? -19.027 -5.716 -9.450 1.00 82.75 171 ARG A O 1
ATOM 1394 N N . MET A 1 172 ? -18.743 -6.038 -7.242 1.00 78.19 172 MET A N 1
ATOM 1395 C CA . MET A 1 172 ? -17.393 -5.462 -7.185 1.00 78.19 172 MET A CA 1
ATOM 1396 C C . MET A 1 172 ? -16.378 -6.272 -7.992 1.00 78.19 172 MET A C 1
ATOM 1398 O O . MET A 1 172 ? -15.609 -5.680 -8.741 1.00 78.19 172 MET A O 1
ATOM 1402 N N . LEU A 1 173 ? -16.446 -7.604 -7.938 1.00 76.69 173 LEU A N 1
ATOM 1403 C CA . LEU A 1 173 ? -15.623 -8.474 -8.787 1.00 76.69 173 LEU A CA 1
ATOM 1404 C C . LEU A 1 173 ? -15.893 -8.254 -10.287 1.00 76.69 173 LEU A C 1
ATOM 1406 O O . LEU A 1 173 ? -15.002 -8.385 -11.113 1.00 76.69 173 LEU A O 1
ATOM 1410 N N . GLY A 1 174 ? -17.121 -7.878 -10.656 1.00 67.94 174 GLY A N 1
ATOM 1411 C CA . GLY A 1 174 ? -17.472 -7.564 -12.042 1.00 67.94 174 GLY A CA 1
ATOM 1412 C C . GLY A 1 174 ? -16.944 -6.218 -12.556 1.00 67.94 174 GLY A C 1
ATOM 1413 O O . GLY A 1 174 ? -16.870 -6.045 -13.771 1.00 67.94 174 GLY A O 1
ATOM 1414 N N . VAL A 1 175 ? -16.592 -5.278 -11.668 1.00 66.44 175 VAL A N 1
ATOM 1415 C CA . VAL A 1 175 ? -16.111 -3.930 -12.036 1.00 66.44 175 VAL A CA 1
ATOM 1416 C C . VAL A 1 175 ? -14.641 -3.944 -12.477 1.00 66.44 175 VAL A C 1
ATOM 1418 O O . VAL A 1 175 ? -14.257 -3.098 -13.279 1.00 66.44 175 VAL A O 1
ATOM 1421 N N . ASP A 1 176 ? -13.834 -4.904 -12.010 1.00 56.75 176 ASP A N 1
ATOM 1422 C CA . ASP A 1 176 ? -12.366 -4.891 -12.178 1.00 56.75 176 ASP A CA 1
ATOM 1423 C C . ASP A 1 176 ? -11.848 -5.652 -13.418 1.00 56.75 176 ASP A C 1
ATOM 1425 O O . ASP A 1 176 ? -10.644 -5.695 -13.684 1.00 56.75 176 ASP A O 1
ATOM 1429 N N . ARG A 1 177 ? -12.752 -6.217 -14.238 1.00 52.16 177 ARG A N 1
ATOM 1430 C CA . ARG A 1 177 ? -12.384 -6.977 -15.444 1.00 52.16 177 ARG A CA 1
ATOM 1431 C C . ARG A 1 177 ? -11.693 -6.082 -16.477 1.00 52.16 177 ARG A C 1
ATOM 1433 O O . ARG A 1 177 ? -12.345 -5.471 -17.319 1.00 52.16 177 ARG A O 1
ATOM 1440 N N . GLY A 1 178 ? -10.362 -6.064 -16.442 1.00 49.78 178 GLY A N 1
ATOM 1441 C CA . GLY A 1 178 ? -9.520 -5.385 -17.430 1.00 49.78 178 GLY A CA 1
ATOM 1442 C C . GLY A 1 178 ? -8.827 -4.105 -16.955 1.00 49.78 178 GLY A C 1
ATOM 1443 O O . GLY A 1 178 ? -8.313 -3.379 -17.796 1.00 49.78 178 GLY A O 1
ATOM 1444 N N . ALA A 1 179 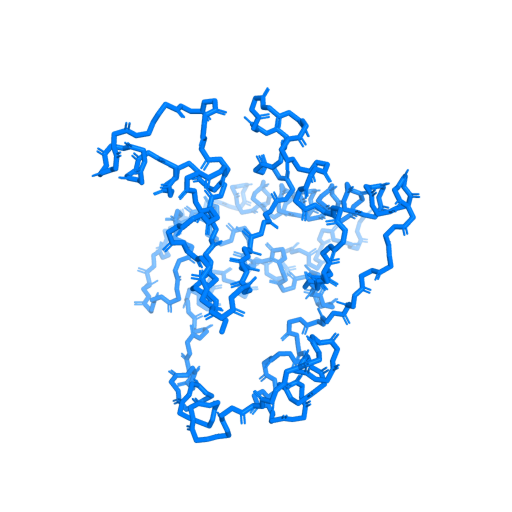? -8.746 -3.824 -15.650 1.00 48.09 179 ALA A N 1
ATOM 1445 C CA . ALA A 1 179 ? -8.134 -2.590 -15.131 1.00 48.09 179 ALA A CA 1
ATOM 1446 C C . ALA A 1 179 ? -6.589 -2.526 -15.206 1.00 48.09 179 ALA A C 1
ATOM 1448 O O . ALA A 1 179 ? -5.977 -1.541 -14.801 1.00 48.09 179 ALA A O 1
ATOM 1449 N N . TYR A 1 180 ? -5.905 -3.543 -15.739 1.00 55.88 180 TYR A N 1
ATOM 1450 C CA . TYR A 1 180 ? -4.437 -3.641 -15.641 1.00 55.88 180 TYR A CA 1
ATOM 1451 C C . TYR A 1 180 ? -3.562 -3.386 -16.884 1.00 55.88 180 TYR A C 1
ATOM 1453 O O . TYR A 1 180 ? -2.370 -3.712 -16.819 1.00 55.88 180 TYR A O 1
ATOM 1461 N N . PRO A 1 181 ? -4.027 -2.791 -17.992 1.00 58.00 181 PRO A N 1
ATOM 1462 C CA . PRO A 1 181 ? -3.178 -2.594 -19.162 1.00 58.00 181 PRO A CA 1
ATOM 1463 C C . PRO A 1 181 ? -2.021 -1.638 -18.818 1.00 58.00 181 PRO A C 1
ATOM 1465 O O . PRO A 1 181 ? -0.853 -2.040 -18.804 1.00 58.00 181 PRO A O 1
ATOM 1468 N N . GLY A 1 182 ? -2.304 -0.412 -18.360 1.00 66.19 182 GLY A N 1
ATOM 1469 C CA . GLY A 1 182 ? -1.272 0.623 -18.188 1.00 66.19 182 GLY A CA 1
ATOM 1470 C C . GLY A 1 182 ? -0.366 0.748 -19.429 1.00 66.19 182 GLY A C 1
ATOM 1471 O O . GLY A 1 182 ? -0.736 0.344 -20.527 1.00 66.19 182 GLY A O 1
ATOM 1472 N N . ASP A 1 183 ? 0.847 1.279 -19.270 1.00 78.50 183 ASP A N 1
ATOM 1473 C CA . ASP A 1 183 ? 1.836 1.301 -20.359 1.00 78.50 183 ASP A CA 1
ATOM 1474 C C . ASP A 1 183 ? 2.522 -0.075 -20.494 1.00 78.50 183 ASP A C 1
ATOM 1476 O O . ASP A 1 183 ? 3.540 -0.349 -19.850 1.00 78.50 183 ASP A O 1
ATOM 1480 N N . LEU A 1 184 ? 1.912 -0.975 -21.275 1.00 81.88 184 LEU A N 1
ATOM 1481 C CA . LEU A 1 184 ? 2.368 -2.361 -21.452 1.00 81.88 184 LEU A CA 1
ATOM 1482 C C . LEU A 1 184 ? 3.781 -2.453 -22.043 1.00 81.88 184 LEU A C 1
ATOM 1484 O O . LEU A 1 184 ? 4.567 -3.301 -21.616 1.00 81.88 184 LEU A O 1
ATOM 1488 N N . GLU A 1 185 ? 4.123 -1.573 -22.985 1.00 86.12 185 GLU A N 1
ATOM 1489 C CA . GLU A 1 185 ? 5.445 -1.562 -23.615 1.00 86.12 185 GLU A CA 1
ATOM 1490 C C . GLU A 1 185 ? 6.525 -1.168 -22.601 1.00 86.12 185 GLU A C 1
ATOM 1492 O O . GLU A 1 185 ? 7.533 -1.866 -22.442 1.00 86.12 185 GLU A O 1
ATOM 1497 N N . LEU A 1 186 ? 6.307 -0.075 -21.863 1.00 87.06 186 LEU A N 1
ATOM 1498 C CA . LEU A 1 186 ? 7.248 0.376 -20.844 1.00 87.06 186 LEU A CA 1
ATOM 1499 C C . LEU A 1 186 ? 7.398 -0.659 -19.722 1.00 87.06 186 LEU A C 1
ATOM 1501 O O . LEU A 1 186 ? 8.525 -0.936 -19.300 1.00 87.06 186 LEU A O 1
ATOM 1505 N N . LYS A 1 187 ? 6.294 -1.277 -19.282 1.00 87.00 187 LYS A N 1
ATOM 1506 C CA . LYS A 1 187 ? 6.321 -2.370 -18.298 1.00 87.00 187 LYS A CA 1
ATOM 1507 C C . LYS A 1 187 ? 7.139 -3.559 -18.801 1.00 87.00 187 LYS A C 1
ATOM 1509 O O . LYS A 1 187 ? 7.964 -4.069 -18.048 1.00 87.00 187 LYS A O 1
ATOM 1514 N N . ALA A 1 188 ? 6.957 -3.994 -20.049 1.00 89.38 188 ALA A N 1
ATOM 1515 C CA . ALA A 1 188 ? 7.717 -5.108 -20.624 1.00 89.38 188 ALA A CA 1
ATOM 1516 C C . ALA A 1 188 ? 9.224 -4.807 -20.670 1.00 89.38 188 ALA A C 1
ATOM 1518 O O . ALA A 1 188 ? 10.039 -5.625 -20.242 1.00 89.38 188 ALA A O 1
ATOM 1519 N N . ARG A 1 189 ? 9.596 -3.594 -21.099 1.00 91.56 189 ARG A N 1
ATOM 1520 C CA . ARG A 1 189 ? 10.995 -3.137 -21.109 1.00 91.56 189 ARG A CA 1
ATOM 1521 C C . ARG A 1 189 ? 11.603 -3.100 -19.707 1.00 91.56 189 ARG A C 1
ATOM 1523 O O . ARG A 1 189 ? 12.759 -3.480 -19.535 1.00 91.56 189 ARG A O 1
ATOM 1530 N N . LEU A 1 190 ? 10.845 -2.638 -18.712 1.00 93.62 190 LEU A N 1
ATOM 1531 C CA . LEU A 1 190 ? 11.291 -2.610 -17.320 1.00 93.62 190 LEU A CA 1
ATOM 1532 C C . LEU A 1 190 ? 11.400 -4.012 -16.716 1.00 93.62 190 LEU A C 1
ATOM 1534 O O . LEU A 1 190 ? 12.369 -4.250 -16.006 1.00 93.62 190 LEU A O 1
ATOM 1538 N N . ASN A 1 191 ? 10.481 -4.934 -17.023 1.00 94.06 191 ASN A N 1
ATOM 1539 C CA . ASN A 1 191 ? 10.571 -6.333 -16.587 1.00 94.06 191 ASN A CA 1
ATOM 1540 C C . ASN A 1 191 ? 11.880 -6.974 -17.060 1.00 94.06 191 ASN A C 1
ATOM 1542 O O . ASN A 1 191 ? 12.674 -7.397 -16.226 1.00 94.06 191 ASN A O 1
ATOM 1546 N N . ALA A 1 192 ? 12.151 -6.948 -18.370 1.00 93.44 192 ALA A N 1
ATOM 1547 C CA . ALA A 1 192 ? 13.376 -7.524 -18.933 1.00 93.44 192 ALA A CA 1
ATOM 1548 C C . ALA A 1 192 ? 14.643 -6.905 -18.315 1.00 93.44 192 ALA A C 1
ATOM 1550 O O . ALA A 1 192 ? 15.626 -7.588 -18.032 1.00 93.44 192 ALA A O 1
ATOM 1551 N N . LEU A 1 193 ? 14.612 -5.594 -18.067 1.00 94.81 193 LEU A N 1
ATOM 1552 C CA . LEU A 1 193 ? 15.722 -4.896 -17.438 1.00 94.81 193 LEU A CA 1
ATOM 1553 C C . LEU A 1 193 ? 15.914 -5.282 -15.963 1.00 94.81 193 LEU A C 1
ATOM 1555 O O . LEU A 1 193 ? 17.048 -5.363 -15.498 1.00 94.81 193 LEU A O 1
ATOM 1559 N N . ILE A 1 194 ? 14.831 -5.480 -15.214 1.00 95.38 194 ILE A N 1
ATOM 1560 C CA . ILE A 1 194 ? 14.891 -5.912 -13.814 1.00 95.38 194 ILE A CA 1
ATOM 1561 C C . ILE A 1 194 ? 15.428 -7.338 -13.730 1.00 95.38 194 ILE A C 1
ATOM 1563 O O . ILE A 1 194 ? 16.307 -7.586 -12.914 1.00 95.38 194 ILE A O 1
ATOM 1567 N N . GLU A 1 195 ? 14.991 -8.237 -14.612 1.00 94.62 195 GLU A N 1
ATOM 1568 C CA . GLU A 1 195 ? 15.545 -9.592 -14.710 1.00 94.62 195 GLU A CA 1
ATOM 1569 C C . GLU A 1 195 ? 17.058 -9.563 -14.974 1.00 94.62 195 GLU A C 1
ATOM 1571 O O . GLU A 1 195 ? 17.816 -10.214 -14.258 1.00 94.62 195 GLU A O 1
ATOM 1576 N N . GLU A 1 196 ? 17.525 -8.741 -15.926 1.00 93.94 196 GLU A N 1
ATOM 1577 C CA . GLU A 1 196 ? 18.963 -8.554 -16.192 1.00 93.94 196 GLU A CA 1
ATOM 1578 C C . GLU A 1 196 ? 19.722 -8.065 -14.946 1.00 93.94 196 GLU A C 1
ATOM 1580 O O . GLU A 1 196 ? 20.845 -8.499 -14.684 1.00 93.94 196 GLU A O 1
ATOM 1585 N N . LEU A 1 197 ? 19.133 -7.134 -14.188 1.00 92.19 197 LEU A N 1
ATOM 1586 C CA . LEU A 1 197 ? 19.749 -6.554 -12.996 1.00 92.19 197 LEU A CA 1
ATOM 1587 C C . LEU A 1 197 ? 19.746 -7.505 -11.796 1.00 92.19 197 LEU A C 1
ATOM 1589 O O . LEU A 1 197 ? 20.659 -7.415 -10.985 1.00 92.19 197 LEU A O 1
ATOM 1593 N N . SER A 1 198 ? 18.754 -8.388 -11.676 1.00 88.19 198 SER A N 1
ATOM 1594 C CA . SER A 1 198 ? 18.649 -9.371 -10.591 1.00 88.19 198 SER A CA 1
ATOM 1595 C C . SER A 1 198 ? 19.608 -10.555 -10.739 1.00 88.19 198 SER A C 1
ATOM 1597 O O . SER A 1 198 ? 19.852 -11.257 -9.763 1.00 88.19 198 SER A O 1
ATOM 1599 N N . LEU A 1 199 ? 20.146 -10.787 -11.940 1.00 84.94 199 LEU A N 1
ATOM 1600 C CA . LEU A 1 199 ? 21.113 -11.854 -12.227 1.00 84.94 199 LEU A CA 1
ATOM 1601 C C . LEU A 1 199 ? 22.580 -11.448 -11.984 1.00 84.94 199 LEU A C 1
ATOM 1603 O O . LEU A 1 199 ? 23.475 -12.263 -12.210 1.00 84.94 199 LEU A O 1
ATOM 1607 N N . ARG A 1 200 ? 22.839 -10.200 -11.583 1.00 66.06 200 ARG A N 1
ATOM 1608 C CA . ARG A 1 200 ? 24.180 -9.646 -11.334 1.00 66.06 200 ARG A CA 1
ATOM 1609 C C . ARG A 1 200 ? 24.411 -9.403 -9.855 1.00 66.06 200 ARG A C 1
ATOM 1611 O O . ARG A 1 200 ? 25.573 -9.586 -9.437 1.00 66.06 200 ARG A O 1
#

Radius of gyration: 18.82 Å; chains: 1; bounding box: 49×39×44 Å